Protein AF-B8KKL2-F1 (afdb_monomer_lite)

Foldseek 3Di:
DDDDDPDDDPPDPPDPPPPPDPPFDFLVNQQADPVCCVQCVCVSQQFPGWDADPNFIWGWGKWFFADADQQKTWIWTQGPVRDTHDIDIDGDDQPDWADDPNDTDGSNRDDGGDIGTFIQTRYDGDGDHCPDPPPVPPPPPPPDPDPPPPPPDPPPPCVVVVVVVVVVVVVVVVVVVVVVVVVVVVD

Radius of gyration: 30.23 Å; chains: 1; bounding box: 77×50×74 Å

pLDDT: mean 73.41, std 18.96, range [30.05, 96.56]

Secondary structure (DSSP, 8-state):
--------------------PPPPPPGGG----HHHHHH-TTGGGGEEEEEEETTEEEEEEEEEEEEEETTEEEEEEBPTTS-B---EEEE--TT-EEEETTEEEEGGG--TT-EEEEEEESSS---B-------TTS------S------------THHHHHHHHHHHHHHHHHHHHHHHHHHTT-

Structure (mmCIF, N/CA/C/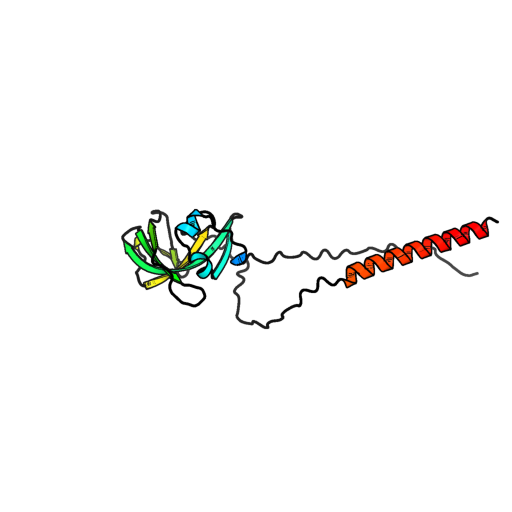O backbone):
data_AF-B8KKL2-F1
#
_entry.id   AF-B8KKL2-F1
#
loop_
_atom_site.group_PDB
_atom_site.id
_atom_site.type_symbol
_atom_site.label_atom_id
_atom_site.label_alt_id
_atom_site.label_comp_id
_atom_site.label_asym_id
_atom_site.label_entity_id
_atom_site.label_seq_id
_atom_site.pdbx_PDB_ins_code
_atom_site.Cartn_x
_atom_site.Cartn_y
_atom_site.Cartn_z
_atom_site.occupancy
_atom_site.B_iso_or_equiv
_atom_site.auth_seq_id
_atom_site.auth_comp_id
_atom_site.auth_asym_id
_atom_site.auth_atom_id
_atom_site.pdbx_PDB_model_num
ATOM 1 N N . MET A 1 1 ? 57.057 34.698 -52.246 1.00 40.22 1 MET A N 1
ATOM 2 C CA . MET A 1 1 ? 56.708 33.293 -52.560 1.00 40.22 1 MET A CA 1
ATOM 3 C C . MET A 1 1 ? 55.874 32.734 -51.422 1.00 40.22 1 MET A C 1
ATOM 5 O O . MET A 1 1 ? 56.071 33.140 -50.288 1.00 40.22 1 MET A O 1
ATOM 9 N N . LYS A 1 2 ? 54.866 31.943 -51.785 1.00 39.06 2 LYS A N 1
ATOM 10 C CA . LYS A 1 2 ? 53.651 31.620 -51.027 1.00 39.06 2 LYS A CA 1
ATOM 11 C C . LYS A 1 2 ? 53.893 30.765 -49.769 1.00 39.06 2 LYS A C 1
ATOM 13 O O . LYS A 1 2 ? 54.898 30.073 -49.678 1.00 39.06 2 LYS A O 1
ATOM 18 N N . ALA A 1 3 ? 52.915 30.875 -48.864 1.00 43.62 3 ALA A N 1
ATOM 19 C CA . ALA A 1 3 ? 52.665 30.182 -47.594 1.00 43.62 3 ALA A CA 1
ATOM 20 C C . ALA A 1 3 ? 52.933 28.651 -47.637 1.00 43.62 3 ALA A C 1
ATOM 22 O O . ALA A 1 3 ? 53.050 28.082 -48.713 1.00 43.62 3 ALA A O 1
ATOM 23 N N . HIS A 1 4 ? 53.081 27.928 -46.522 1.00 39.41 4 HIS A N 1
ATOM 24 C CA . HIS A 1 4 ? 51.955 27.499 -45.687 1.00 39.41 4 HIS A CA 1
ATOM 25 C C . HIS A 1 4 ? 52.375 27.131 -44.253 1.00 39.41 4 HIS A C 1
ATOM 27 O O . HIS A 1 4 ? 53.311 26.372 -44.019 1.00 39.41 4 HIS A O 1
ATOM 33 N N . VAL A 1 5 ? 51.603 27.678 -43.316 1.00 46.00 5 VAL A N 1
ATOM 34 C CA . VAL A 1 5 ? 51.535 27.381 -41.884 1.00 46.00 5 VAL A CA 1
ATOM 35 C C . VAL A 1 5 ? 51.112 25.921 -41.684 1.00 46.00 5 VAL A C 1
ATOM 37 O O . VAL A 1 5 ? 50.072 25.508 -42.194 1.00 46.00 5 VAL A O 1
ATOM 40 N N . ILE A 1 6 ? 51.893 25.140 -40.933 1.00 50.41 6 ILE A N 1
ATOM 41 C CA . ILE A 1 6 ? 51.493 23.802 -40.476 1.00 50.41 6 ILE A CA 1
ATOM 42 C C . ILE A 1 6 ? 50.566 24.002 -39.273 1.00 50.41 6 ILE A C 1
ATOM 44 O O . ILE A 1 6 ? 51.015 24.185 -38.145 1.00 50.41 6 ILE A O 1
ATOM 48 N N . GLY A 1 7 ? 49.260 24.038 -39.537 1.00 41.84 7 GLY A N 1
ATOM 49 C CA . GLY A 1 7 ? 48.228 24.044 -38.505 1.00 41.84 7 GLY A CA 1
ATOM 50 C C . GLY A 1 7 ? 48.061 22.647 -37.912 1.00 41.84 7 GLY A C 1
ATOM 51 O O . GLY A 1 7 ? 47.605 21.733 -38.596 1.00 41.84 7 GLY A O 1
ATOM 52 N N . ALA A 1 8 ? 48.421 22.480 -36.641 1.00 49.84 8 ALA A N 1
ATOM 53 C CA . ALA A 1 8 ? 48.043 21.316 -35.851 1.00 49.84 8 ALA A CA 1
ATOM 54 C C . ALA A 1 8 ? 46.571 21.467 -35.433 1.00 49.84 8 ALA A C 1
ATOM 56 O O . ALA A 1 8 ? 46.242 22.266 -34.559 1.00 49.84 8 ALA A O 1
ATOM 57 N N . ALA A 1 9 ? 45.673 20.729 -36.085 1.00 48.59 9 ALA A N 1
ATOM 58 C CA . ALA A 1 9 ? 44.273 20.656 -35.687 1.00 48.59 9 ALA A CA 1
ATOM 59 C C . ALA A 1 9 ? 44.135 19.720 -34.474 1.00 48.59 9 ALA A C 1
ATOM 61 O O . ALA A 1 9 ? 44.176 18.498 -34.612 1.00 48.59 9 ALA A O 1
ATOM 62 N N . ILE A 1 10 ? 43.983 20.296 -33.280 1.00 55.72 10 ILE A N 1
ATOM 63 C CA . ILE A 1 10 ? 43.544 19.578 -32.080 1.00 55.72 10 ILE A CA 1
ATOM 64 C C . ILE A 1 10 ? 42.021 19.445 -32.184 1.00 55.72 10 ILE A C 1
ATOM 66 O O . ILE A 1 10 ? 41.285 20.390 -31.914 1.00 55.72 10 ILE A O 1
ATOM 70 N N . ALA A 1 11 ? 41.544 18.283 -32.628 1.00 53.38 11 ALA A N 1
ATOM 71 C CA . ALA A 1 11 ? 40.128 17.947 -32.571 1.00 53.38 11 ALA A CA 1
ATOM 72 C C . ALA A 1 11 ? 39.785 17.514 -31.138 1.00 53.38 11 ALA A C 1
ATOM 74 O O . ALA A 1 11 ? 40.076 16.390 -30.732 1.00 53.38 11 ALA A O 1
ATOM 75 N N . ILE A 1 12 ? 39.193 18.420 -30.359 1.00 59.06 12 ILE A N 1
ATOM 76 C CA . ILE A 1 12 ? 38.594 18.087 -29.065 1.00 59.06 12 ILE A CA 1
ATOM 77 C C . ILE A 1 12 ? 37.295 17.333 -29.367 1.00 59.06 12 ILE A C 1
ATOM 79 O O . ILE A 1 12 ? 36.282 17.932 -29.722 1.00 59.06 12 ILE A O 1
ATOM 83 N N . ALA A 1 13 ? 37.334 16.005 -29.271 1.00 55.88 13 ALA A N 1
ATOM 84 C CA . ALA A 1 13 ? 36.131 15.188 -29.245 1.00 55.88 13 ALA A CA 1
ATOM 85 C C . ALA A 1 13 ? 35.417 15.448 -27.912 1.00 55.88 13 ALA A C 1
ATOM 87 O O . ALA A 1 13 ? 35.774 14.874 -26.885 1.00 55.88 13 ALA A O 1
ATOM 88 N N . MET A 1 14 ? 34.440 16.354 -27.915 1.00 52.84 14 MET A N 1
ATOM 89 C CA . MET A 1 14 ? 33.505 16.485 -26.803 1.00 52.84 14 MET A CA 1
ATOM 90 C C . MET A 1 14 ? 32.619 15.240 -26.810 1.00 52.84 14 MET A C 1
ATOM 92 O O . MET A 1 14 ? 31.667 15.145 -27.584 1.00 52.84 14 MET A O 1
ATOM 96 N N . SER A 1 15 ? 32.960 14.249 -25.989 1.00 54.84 15 SER A N 1
ATOM 97 C CA . SER A 1 15 ? 32.002 13.223 -25.604 1.00 54.84 15 SER A CA 1
ATOM 98 C C . SER A 1 15 ? 30.884 13.935 -24.845 1.00 54.84 15 SER A C 1
ATOM 100 O O . SER A 1 15 ? 31.100 14.488 -23.772 1.00 54.84 15 SER A O 1
ATOM 102 N N . ALA A 1 16 ? 29.696 14.000 -25.436 1.00 52.44 16 ALA A N 1
ATOM 103 C CA . ALA A 1 16 ? 28.498 14.310 -24.680 1.00 52.44 16 ALA A CA 1
ATOM 104 C C . ALA A 1 16 ? 28.219 13.083 -23.806 1.00 52.44 16 ALA A C 1
ATOM 106 O O . ALA A 1 16 ? 27.720 12.072 -24.297 1.00 52.44 16 ALA A O 1
ATOM 107 N N . GLN A 1 17 ? 28.603 13.129 -22.530 1.00 55.31 17 GLN A N 1
ATOM 108 C CA . GLN A 1 17 ? 28.092 12.183 -21.547 1.00 55.31 17 GLN A CA 1
ATOM 109 C C . GLN A 1 17 ? 26.584 12.431 -21.429 1.00 55.31 17 GLN A C 1
ATOM 111 O O . GLN A 1 17 ? 26.145 13.345 -20.737 1.00 55.31 17 GLN A O 1
ATOM 116 N N . SER A 1 18 ? 25.788 11.644 -22.149 1.00 51.91 18 SER A N 1
ATOM 117 C CA . SER A 1 18 ? 24.368 11.499 -21.863 1.00 51.91 18 SER A CA 1
ATOM 118 C C . SER A 1 18 ? 24.260 10.739 -20.548 1.00 51.91 18 SER A C 1
ATOM 120 O O . SER A 1 18 ? 24.514 9.535 -20.500 1.00 51.91 18 SER A O 1
ATOM 122 N N . TRP A 1 19 ? 23.936 11.452 -19.477 1.00 53.38 19 TRP A N 1
ATOM 123 C CA . TRP A 1 19 ? 23.529 10.848 -18.220 1.00 53.38 19 TRP A CA 1
ATOM 124 C C . TRP A 1 19 ? 22.193 10.163 -18.507 1.00 53.38 19 TRP A C 1
ATOM 126 O O . TRP A 1 19 ? 21.169 10.826 -18.642 1.00 53.38 19 TRP A O 1
ATOM 136 N N . ALA A 1 20 ? 22.219 8.851 -18.733 1.00 53.53 20 ALA A N 1
ATOM 137 C CA . ALA A 1 20 ? 21.000 8.065 -18.754 1.00 53.53 20 ALA A CA 1
ATOM 138 C C . ALA A 1 20 ? 20.448 8.111 -17.327 1.00 53.53 20 ALA A C 1
ATOM 140 O O . ALA A 1 20 ? 21.054 7.552 -16.418 1.00 53.53 20 ALA A O 1
ATOM 141 N N . GLN A 1 21 ? 19.364 8.856 -17.114 1.00 59.09 21 GLN A N 1
ATOM 142 C CA . GLN A 1 21 ? 18.585 8.700 -15.896 1.00 59.09 21 GLN A CA 1
ATOM 143 C C . GLN A 1 21 ? 17.927 7.324 -15.989 1.00 59.09 21 GLN A C 1
ATOM 145 O O . GLN A 1 21 ? 17.175 7.068 -16.933 1.00 59.09 21 GLN A O 1
ATOM 150 N N . ASP A 1 22 ? 18.275 6.424 -15.070 1.00 63.34 22 ASP A N 1
ATOM 151 C CA . ASP A 1 22 ? 17.579 5.148 -14.943 1.00 63.34 22 ASP A CA 1
ATOM 152 C C . ASP A 1 22 ? 16.084 5.427 -14.758 1.00 63.34 22 ASP A C 1
ATOM 154 O O . ASP A 1 22 ? 15.690 6.341 -14.029 1.00 63.34 22 ASP A O 1
ATOM 158 N N . ALA A 1 23 ? 15.244 4.674 -15.469 1.00 70.94 23 ALA A N 1
ATOM 159 C CA . ALA A 1 23 ? 13.805 4.790 -15.299 1.00 70.94 23 ALA A CA 1
ATOM 160 C C . ALA A 1 23 ? 13.447 4.471 -13.839 1.00 70.94 23 ALA A C 1
ATOM 162 O O . ALA A 1 23 ? 13.984 3.525 -13.263 1.00 70.94 23 ALA A O 1
ATOM 163 N N . ALA A 1 24 ? 12.541 5.256 -13.250 1.00 75.56 24 ALA A N 1
ATOM 164 C CA . ALA A 1 24 ? 12.039 4.975 -11.912 1.00 75.56 24 ALA A CA 1
ATOM 165 C C . ALA A 1 24 ? 11.439 3.553 -11.866 1.00 75.56 24 ALA A C 1
ATOM 167 O O . ALA A 1 24 ? 10.756 3.165 -12.822 1.00 75.56 24 ALA A O 1
ATOM 168 N N . PRO A 1 25 ? 11.681 2.781 -10.791 1.00 83.06 25 PRO A N 1
ATOM 169 C CA . PRO A 1 25 ? 11.209 1.406 -10.699 1.00 83.06 25 PRO A CA 1
ATOM 170 C C . PRO A 1 25 ? 9.680 1.347 -10.761 1.00 83.06 25 PRO A C 1
ATOM 172 O O . PRO A 1 25 ? 8.979 2.163 -10.157 1.00 83.06 25 PRO A O 1
ATOM 175 N N . GLY A 1 26 ? 9.165 0.374 -11.504 1.00 86.56 26 GLY A N 1
ATOM 176 C CA . GLY A 1 26 ? 7.743 0.088 -11.648 1.00 86.56 26 GLY A CA 1
ATOM 177 C C . GLY A 1 26 ? 7.304 -1.112 -10.813 1.00 86.56 26 GLY A C 1
ATOM 178 O O . GLY A 1 26 ? 8.114 -1.851 -10.262 1.00 86.56 26 GLY A O 1
ATOM 179 N N . CYS A 1 27 ? 5.991 -1.345 -10.738 1.00 87.94 27 CYS A N 1
ATOM 180 C CA . CYS A 1 27 ? 5.430 -2.488 -10.006 1.00 87.94 27 CYS A CA 1
ATOM 181 C C . CYS A 1 27 ? 5.937 -3.849 -10.515 1.00 87.94 27 CYS A C 1
ATOM 183 O O . CYS A 1 27 ? 5.957 -4.806 -9.745 1.00 87.94 27 CYS A O 1
ATOM 185 N N . ASP A 1 28 ? 6.364 -3.921 -11.779 1.00 87.94 28 ASP A N 1
ATOM 186 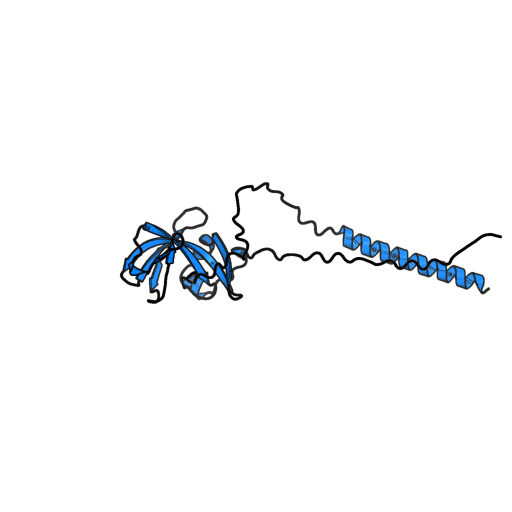C CA . ASP A 1 28 ? 6.940 -5.121 -12.395 1.00 87.94 28 ASP A CA 1
ATOM 187 C C . ASP A 1 28 ? 8.375 -5.412 -11.917 1.00 87.94 28 ASP A C 1
ATOM 189 O O . ASP A 1 28 ? 8.835 -6.548 -12.027 1.00 87.94 28 ASP A O 1
ATOM 193 N N . ASP A 1 29 ? 9.067 -4.414 -11.354 1.00 86.12 29 ASP A N 1
ATOM 194 C CA . ASP A 1 29 ? 10.432 -4.549 -10.829 1.00 86.12 29 ASP A CA 1
ATOM 195 C C . ASP A 1 29 ? 10.457 -5.081 -9.383 1.00 86.12 29 ASP A C 1
ATOM 197 O O . ASP A 1 29 ? 11.515 -5.439 -8.865 1.00 86.12 29 ASP A O 1
ATOM 201 N N . LEU A 1 30 ? 9.298 -5.153 -8.716 1.00 85.38 30 LEU A N 1
ATOM 202 C CA . LEU A 1 30 ? 9.186 -5.667 -7.352 1.00 85.38 30 LEU A CA 1
ATOM 203 C C . LEU A 1 30 ? 9.267 -7.194 -7.315 1.00 85.38 30 LEU A C 1
ATOM 205 O O . LEU A 1 30 ? 8.411 -7.901 -7.855 1.00 85.38 30 LEU A O 1
ATOM 209 N N . VAL A 1 31 ? 10.237 -7.711 -6.562 1.00 88.50 31 VAL A N 1
ATOM 210 C CA . VAL A 1 31 ? 10.397 -9.151 -6.338 1.00 88.50 31 VAL A CA 1
ATOM 211 C C . VAL A 1 31 ? 9.860 -9.517 -4.959 1.00 88.50 31 VAL A C 1
ATOM 213 O O . VAL A 1 31 ? 10.567 -9.516 -3.955 1.00 88.50 31 VAL A O 1
ATOM 216 N N . TRP A 1 32 ? 8.576 -9.862 -4.910 1.00 84.69 32 TRP A N 1
ATOM 217 C CA . TRP A 1 32 ? 7.909 -10.236 -3.666 1.00 84.69 32 TRP A CA 1
ATOM 218 C C . TRP A 1 32 ? 8.494 -11.501 -3.035 1.00 84.69 32 TRP A C 1
ATOM 220 O O . TRP A 1 32 ? 8.647 -12.535 -3.693 1.00 84.69 32 TRP A O 1
ATOM 230 N N . SER A 1 33 ? 8.729 -11.462 -1.722 1.00 85.00 33 SER A N 1
ATOM 231 C CA . SER A 1 33 ? 9.124 -12.660 -0.984 1.00 85.00 33 SER A CA 1
ATOM 232 C C . SER A 1 33 ? 8.006 -13.709 -0.975 1.00 85.00 33 SER A C 1
ATOM 234 O O . SER A 1 33 ? 6.807 -13.400 -0.974 1.00 85.00 33 SER A O 1
ATOM 236 N N . ALA A 1 34 ? 8.390 -14.987 -0.910 1.00 84.44 34 ALA A N 1
ATOM 237 C CA . ALA A 1 34 ? 7.435 -16.094 -0.849 1.00 84.44 34 ALA A CA 1
ATOM 238 C C . ALA A 1 34 ? 6.477 -15.969 0.351 1.00 84.44 34 ALA A C 1
ATOM 240 O O . ALA A 1 34 ? 5.314 -16.361 0.266 1.00 84.44 34 ALA A O 1
ATOM 241 N N . GLN A 1 35 ? 6.944 -15.393 1.462 1.00 78.31 35 GLN A N 1
ATOM 242 C CA . GLN A 1 35 ? 6.136 -15.156 2.656 1.00 78.31 35 GLN A CA 1
ATOM 243 C C . GLN A 1 35 ? 5.056 -14.095 2.408 1.00 78.31 35 GLN A C 1
ATOM 245 O O . GLN A 1 35 ? 3.916 -14.273 2.847 1.00 78.31 35 GLN A O 1
ATOM 250 N N . VAL A 1 36 ? 5.386 -13.016 1.688 1.00 81.50 36 VAL A N 1
ATOM 251 C CA . VAL A 1 36 ? 4.419 -11.966 1.337 1.00 81.50 36 VAL A CA 1
ATOM 252 C C . VAL A 1 36 ? 3.369 -12.502 0.369 1.00 81.50 36 VAL A C 1
ATOM 254 O O . VAL A 1 36 ? 2.178 -12.301 0.616 1.00 81.50 36 VAL A O 1
ATOM 257 N N . LEU A 1 37 ? 3.783 -13.250 -0.658 1.00 85.38 37 LEU A N 1
ATOM 258 C CA . LEU A 1 37 ? 2.869 -13.871 -1.624 1.00 85.38 37 LEU A CA 1
ATOM 259 C C . LEU A 1 37 ? 1.966 -14.931 -0.985 1.00 85.38 37 LEU A C 1
ATOM 261 O O . LEU A 1 37 ? 0.781 -15.000 -1.299 1.00 85.38 37 LEU A O 1
ATOM 265 N N . ALA A 1 38 ? 2.482 -15.730 -0.048 1.00 83.00 38 ALA A N 1
ATOM 266 C CA . ALA A 1 38 ? 1.667 -16.711 0.667 1.00 83.00 38 ALA A CA 1
ATOM 267 C C . ALA A 1 38 ? 0.566 -16.042 1.507 1.00 83.00 38 ALA A C 1
ATOM 269 O O . ALA A 1 38 ? -0.557 -16.544 1.588 1.00 83.00 38 ALA A O 1
ATOM 270 N N . ALA A 1 39 ? 0.869 -14.897 2.125 1.00 75.62 39 ALA A N 1
ATOM 271 C CA . ALA A 1 39 ? -0.106 -14.131 2.896 1.00 75.62 39 ALA A CA 1
ATOM 272 C C . ALA A 1 39 ? -1.048 -13.296 2.008 1.00 75.62 39 ALA A C 1
ATOM 274 O O . ALA A 1 39 ? -2.198 -13.066 2.393 1.00 75.62 39 ALA A O 1
ATOM 275 N N . ASN A 1 40 ? -0.575 -12.857 0.838 1.00 81.12 40 ASN A N 1
ATOM 276 C CA . ASN A 1 40 ? -1.251 -11.927 -0.065 1.00 81.12 40 ASN A CA 1
ATOM 277 C C . ASN A 1 40 ? -0.988 -12.316 -1.536 1.00 81.12 40 ASN A C 1
ATOM 279 O O . ASN A 1 40 ? -0.207 -11.655 -2.221 1.00 81.12 40 ASN A O 1
ATOM 283 N N . PRO A 1 41 ? -1.628 -13.382 -2.045 1.00 85.75 41 PRO A N 1
ATOM 284 C CA . PRO A 1 41 ? -1.425 -13.838 -3.423 1.00 85.75 41 PRO A CA 1
ATOM 285 C C . PRO A 1 41 ? -1.863 -12.805 -4.473 1.00 85.75 41 PRO A C 1
ATOM 287 O O . PRO A 1 41 ? -1.404 -12.845 -5.608 1.00 85.75 41 PRO A O 1
ATOM 290 N N . ASP A 1 42 ? -2.738 -11.875 -4.088 1.00 88.56 42 ASP A N 1
ATOM 291 C CA . ASP A 1 42 ? -3.309 -10.803 -4.903 1.00 88.56 42 ASP A CA 1
ATOM 292 C C . ASP A 1 42 ? -2.554 -9.461 -4.792 1.00 88.56 42 ASP A C 1
ATOM 294 O O . ASP A 1 42 ? -2.979 -8.457 -5.363 1.00 88.56 42 ASP A O 1
ATOM 298 N N . ILE A 1 43 ? -1.416 -9.408 -4.087 1.00 85.50 43 ILE A N 1
ATOM 299 C CA . ILE A 1 43 ? -0.735 -8.134 -3.795 1.00 85.50 43 ILE A CA 1
ATOM 300 C C . ILE A 1 43 ? -0.212 -7.414 -5.042 1.00 85.50 43 ILE A C 1
ATOM 302 O O . ILE A 1 43 ? -0.278 -6.188 -5.108 1.00 85.50 43 ILE A O 1
ATOM 306 N N . ALA A 1 44 ? 0.226 -8.163 -6.058 1.00 88.94 44 ALA A N 1
ATOM 307 C CA . ALA A 1 44 ? 0.702 -7.596 -7.318 1.00 88.94 44 ALA A CA 1
ATOM 308 C C . ALA A 1 44 ? -0.399 -6.803 -8.044 1.00 88.94 44 ALA A C 1
ATOM 310 O O . ALA A 1 44 ? -0.128 -5.750 -8.610 1.00 88.94 44 ALA A O 1
ATOM 311 N N . LEU A 1 45 ? -1.658 -7.246 -7.942 1.00 92.00 45 LEU A N 1
ATOM 312 C CA . LEU A 1 45 ? -2.813 -6.553 -8.528 1.00 92.00 45 LEU A CA 1
ATOM 313 C C . LEU A 1 45 ? -3.160 -5.252 -7.795 1.00 92.00 45 LEU A C 1
ATOM 315 O O . LEU A 1 45 ? -3.929 -4.445 -8.306 1.00 92.00 45 LEU A O 1
ATOM 319 N N . SER A 1 46 ? -2.620 -5.058 -6.590 1.00 91.50 46 SER A N 1
ATOM 320 C CA . SER A 1 46 ? -2.879 -3.893 -5.738 1.00 91.50 46 SER A CA 1
ATOM 321 C C . SER A 1 46 ? -1.769 -2.838 -5.808 1.00 91.50 46 SER A C 1
ATOM 323 O O . SER A 1 46 ? -1.911 -1.766 -5.217 1.00 91.50 46 SER A O 1
ATOM 325 N N . CYS A 1 47 ? -0.653 -3.131 -6.487 1.00 91.75 47 CYS A N 1
ATOM 326 C CA . CYS A 1 47 ? 0.459 -2.196 -6.620 1.00 91.75 47 CYS A CA 1
ATOM 327 C C . CYS A 1 47 ? 0.070 -1.048 -7.556 1.00 91.75 47 CYS A C 1
ATOM 329 O O . CYS A 1 47 ? -0.231 -1.263 -8.728 1.00 91.75 47 CYS A O 1
ATOM 331 N N . LYS A 1 48 ? 0.079 0.178 -7.029 1.00 90.31 48 LYS A N 1
ATOM 332 C CA . LYS A 1 48 ? -0.217 1.406 -7.786 1.00 90.31 48 LYS A CA 1
ATOM 333 C C . LYS A 1 48 ? 1.035 2.226 -8.107 1.00 90.31 48 LYS A C 1
ATOM 335 O O . LYS A 1 48 ? 0.946 3.218 -8.820 1.00 90.31 48 LYS A O 1
ATOM 340 N N . GLY A 1 49 ? 2.185 1.837 -7.565 1.00 88.12 49 GLY A N 1
ATOM 341 C CA . GLY A 1 49 ? 3.476 2.470 -7.805 1.00 88.12 49 GLY A CA 1
ATOM 342 C C . GLY A 1 49 ? 4.550 1.912 -6.879 1.00 88.12 49 GLY A C 1
ATOM 343 O O . GLY A 1 49 ? 4.238 1.195 -5.924 1.00 88.12 49 GLY A O 1
ATOM 344 N N . VAL A 1 50 ? 5.805 2.261 -7.150 1.00 89.12 50 VAL A N 1
ATOM 345 C CA . VAL A 1 50 ? 6.961 1.846 -6.349 1.00 89.12 50 VAL A CA 1
ATOM 346 C C . VAL A 1 50 ? 7.721 3.070 -5.877 1.00 89.12 50 VAL A C 1
ATOM 348 O O . VAL A 1 50 ? 7.875 4.041 -6.610 1.00 89.12 50 VAL A O 1
ATOM 351 N N . TYR A 1 51 ? 8.165 3.013 -4.629 1.00 84.44 51 TYR A N 1
ATOM 352 C CA . TYR A 1 51 ? 8.943 4.054 -3.981 1.00 84.44 51 TYR A CA 1
ATOM 353 C C . TYR A 1 51 ? 10.250 3.454 -3.487 1.00 84.44 51 TYR A C 1
ATOM 355 O O . TYR A 1 51 ? 10.262 2.370 -2.901 1.00 84.44 51 TYR A O 1
ATOM 363 N N . VAL A 1 52 ? 11.351 4.160 -3.730 1.00 82.50 52 VAL A N 1
ATOM 364 C CA . VAL A 1 52 ? 12.669 3.787 -3.220 1.00 82.50 52 VAL A CA 1
ATOM 365 C C . VAL A 1 52 ? 12.902 4.550 -1.932 1.00 82.50 52 VAL A C 1
ATOM 367 O O . VAL A 1 52 ? 12.803 5.772 -1.911 1.00 82.50 52 VAL A O 1
ATOM 370 N N . ARG A 1 53 ? 13.238 3.844 -0.856 1.00 74.75 53 ARG A N 1
ATOM 371 C CA . ARG A 1 53 ? 13.593 4.478 0.410 1.00 74.75 53 ARG A CA 1
ATOM 372 C C . ARG A 1 53 ? 14.664 3.686 1.126 1.00 74.75 53 ARG A C 1
ATOM 374 O O . ARG A 1 53 ? 14.536 2.473 1.264 1.00 74.75 53 ARG A O 1
ATOM 381 N N . ASN A 1 54 ? 15.722 4.355 1.586 1.00 77.62 54 ASN A N 1
ATOM 382 C CA . ASN A 1 54 ? 16.878 3.694 2.209 1.00 77.62 54 ASN A CA 1
ATOM 383 C C . ASN A 1 54 ? 17.414 2.530 1.353 1.00 77.62 54 ASN A C 1
ATOM 385 O O . ASN A 1 54 ? 17.766 1.471 1.872 1.00 77.62 54 ASN A O 1
ATOM 389 N N . ASN A 1 55 ? 17.422 2.718 0.026 1.00 81.81 55 ASN A N 1
ATOM 390 C CA . ASN A 1 55 ? 17.839 1.712 -0.951 1.00 81.81 55 ASN A CA 1
ATOM 391 C C . ASN A 1 55 ? 16.984 0.419 -0.959 1.00 81.81 55 ASN A C 1
ATOM 393 O O . ASN A 1 55 ? 17.453 -0.623 -1.418 1.00 81.81 55 ASN A O 1
ATOM 397 N N . GLN A 1 56 ? 15.749 0.484 -0.448 1.00 81.56 56 GLN A N 1
ATOM 398 C CA . GLN A 1 56 ? 14.750 -0.590 -0.452 1.00 81.56 56 GLN A CA 1
ATOM 399 C C . GLN A 1 56 ? 13.517 -0.169 -1.256 1.00 81.56 56 GLN A C 1
ATOM 401 O O . GLN A 1 56 ? 13.122 0.998 -1.224 1.00 81.56 56 GLN A O 1
ATOM 406 N N . LEU A 1 57 ? 12.906 -1.124 -1.960 1.00 86.06 57 LEU A N 1
ATOM 407 C CA . LEU A 1 57 ? 11.688 -0.897 -2.730 1.00 86.06 57 LEU A CA 1
ATOM 408 C C . LEU A 1 57 ? 10.441 -1.109 -1.868 1.00 86.06 57 LEU A C 1
ATOM 410 O O . LEU A 1 57 ? 10.317 -2.093 -1.133 1.00 86.06 57 LEU A O 1
ATOM 414 N N . TYR A 1 58 ? 9.495 -0.188 -2.004 1.00 86.06 58 TYR A N 1
ATOM 415 C CA . TYR A 1 58 ? 8.200 -0.217 -1.342 1.00 86.06 58 TYR A CA 1
ATOM 416 C C . TYR A 1 58 ? 7.090 -0.113 -2.378 1.00 86.06 58 TYR A C 1
ATOM 418 O O . TYR A 1 58 ? 7.061 0.822 -3.176 1.00 86.06 58 TYR A O 1
ATOM 426 N N . ALA A 1 59 ? 6.130 -1.030 -2.331 1.00 89.88 59 ALA A N 1
ATOM 427 C CA . ALA A 1 59 ? 4.920 -0.920 -3.130 1.00 89.88 59 ALA A CA 1
ATOM 428 C C . ALA A 1 59 ? 3.937 0.043 -2.464 1.00 89.88 59 ALA A C 1
ATOM 430 O O . ALA A 1 59 ? 3.559 -0.155 -1.303 1.00 89.88 59 ALA A O 1
ATOM 431 N N . LYS A 1 60 ? 3.466 1.040 -3.212 1.00 89.12 60 LYS A N 1
ATOM 432 C CA . LYS A 1 60 ? 2.330 1.871 -2.813 1.00 89.12 60 LYS A CA 1
ATOM 433 C C . LYS A 1 60 ? 1.035 1.137 -3.130 1.00 89.12 60 LYS A C 1
ATOM 435 O O . LYS A 1 60 ? 0.752 0.817 -4.286 1.00 89.12 60 LYS A O 1
ATOM 440 N N . VAL A 1 61 ? 0.234 0.911 -2.099 1.00 90.19 61 VAL A N 1
ATOM 441 C CA . VAL A 1 61 ? -1.052 0.215 -2.182 1.00 90.19 61 VAL A CA 1
ATOM 442 C C . VAL A 1 61 ? -2.133 1.082 -1.549 1.00 90.19 61 VAL A C 1
ATOM 444 O O . VAL A 1 61 ? -1.908 1.711 -0.517 1.00 90.19 61 VAL A O 1
ATOM 447 N N . THR A 1 62 ? -3.326 1.110 -2.140 1.00 91.25 62 THR A N 1
ATOM 448 C CA . THR A 1 62 ? -4.503 1.700 -1.488 1.00 91.25 62 THR A CA 1
ATOM 449 C C . THR A 1 62 ? -5.248 0.619 -0.719 1.00 91.25 62 THR A C 1
ATOM 451 O O . THR A 1 62 ? -5.546 -0.437 -1.273 1.00 91.25 62 THR A O 1
ATOM 454 N N . ILE A 1 63 ? -5.579 0.879 0.544 1.00 91.94 63 ILE A N 1
ATOM 455 C CA . ILE A 1 63 ? -6.375 -0.029 1.375 1.00 91.94 63 ILE A CA 1
ATOM 456 C C . ILE A 1 63 ? -7.621 0.672 1.907 1.00 91.94 63 ILE A C 1
ATOM 458 O O . ILE A 1 63 ? -7.559 1.833 2.292 1.00 91.94 63 ILE A O 1
ATOM 462 N N . GLU A 1 64 ? -8.737 -0.044 1.992 1.00 93.75 64 GLU A N 1
ATOM 463 C CA . GLU A 1 64 ? -9.944 0.391 2.693 1.00 93.75 64 GLU A CA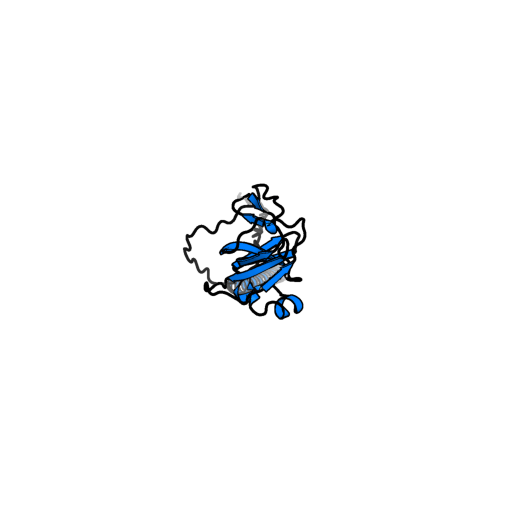 1
ATOM 464 C C . GLU A 1 64 ? -10.026 -0.283 4.065 1.00 93.75 64 GLU A C 1
ATOM 466 O O . GLU A 1 64 ? -9.992 -1.515 4.187 1.00 93.75 64 GLU A O 1
ATOM 471 N N . LEU A 1 65 ? -10.165 0.513 5.121 1.00 93.62 65 LEU A N 1
ATOM 472 C CA . LEU A 1 65 ? -10.313 0.004 6.477 1.00 93.62 65 LEU A CA 1
ATOM 473 C C . LEU A 1 65 ? -11.710 -0.579 6.684 1.00 93.62 65 LEU A C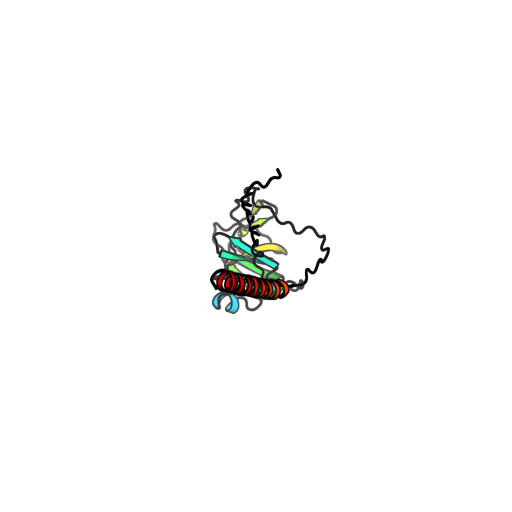 1
ATOM 475 O O . LEU A 1 65 ? -12.713 0.111 6.602 1.00 93.62 65 LEU A O 1
ATOM 479 N N . THR A 1 66 ? -11.794 -1.852 7.054 1.00 96.56 66 THR A N 1
ATOM 480 C CA . THR A 1 66 ? -13.080 -2.514 7.341 1.00 96.56 66 THR A CA 1
ATOM 481 C C . THR A 1 66 ? -13.356 -2.648 8.834 1.00 96.56 66 THR A C 1
ATOM 483 O O . THR A 1 66 ? -14.507 -2.811 9.241 1.00 96.56 66 THR A O 1
ATOM 486 N N . ARG A 1 67 ? -12.311 -2.617 9.672 1.00 95.88 67 ARG A N 1
ATOM 487 C CA . ARG A 1 67 ? -12.432 -2.667 11.134 1.00 95.88 67 ARG A CA 1
ATOM 488 C C . ARG A 1 67 ? -11.140 -2.231 11.814 1.00 95.88 67 ARG A C 1
ATOM 490 O O . ARG A 1 67 ? -10.066 -2.709 11.460 1.00 95.88 67 ARG A O 1
ATOM 497 N N . VAL A 1 68 ? -11.273 -1.447 12.878 1.00 94.44 68 VAL A N 1
ATOM 498 C CA . VAL A 1 68 ? -10.176 -1.038 13.763 1.00 94.44 68 VAL A CA 1
ATOM 499 C C . VAL A 1 68 ? -10.507 -1.473 15.192 1.00 94.44 68 VAL A C 1
ATOM 501 O O . VAL A 1 68 ? -11.633 -1.291 15.656 1.00 94.44 68 VAL A O 1
ATOM 504 N N . ARG A 1 69 ? -9.561 -2.127 15.877 1.00 94.12 69 ARG A N 1
ATOM 505 C CA . ARG A 1 69 ? -9.683 -2.533 17.291 1.00 94.12 69 ARG A CA 1
ATOM 506 C C . ARG A 1 69 ? -8.350 -2.338 18.008 1.00 94.12 69 ARG A C 1
ATOM 508 O O . ARG A 1 69 ? -7.477 -3.209 17.946 1.00 94.12 69 ARG A O 1
ATOM 515 N N . GLY A 1 70 ? -8.197 -1.204 18.690 1.00 92.69 70 GLY A N 1
ATOM 516 C CA . GLY A 1 70 ? -6.909 -0.791 19.252 1.00 92.69 70 GLY A CA 1
ATOM 517 C C . GLY A 1 70 ? -5.853 -0.742 18.146 1.00 92.69 70 GLY A C 1
ATOM 518 O O . GLY A 1 70 ? -6.062 -0.108 17.122 1.00 92.69 70 GLY A O 1
ATOM 519 N N . ASN A 1 71 ? -4.774 -1.508 18.301 1.00 90.06 71 ASN A N 1
ATOM 520 C CA . ASN A 1 71 ? -3.703 -1.616 17.304 1.00 90.06 71 ASN A CA 1
ATOM 521 C C . ASN A 1 71 ? -3.891 -2.719 16.251 1.00 90.06 71 ASN A C 1
ATOM 523 O O . ASN A 1 71 ? -2.964 -3.032 15.501 1.00 90.06 71 ASN A O 1
ATOM 527 N N . ARG A 1 72 ? -5.060 -3.367 16.212 1.00 92.94 72 ARG A N 1
ATOM 528 C CA . ARG A 1 72 ? -5.392 -4.332 15.163 1.00 92.94 72 ARG A CA 1
ATOM 529 C C . ARG A 1 72 ? -6.219 -3.647 14.084 1.00 92.94 72 ARG A C 1
ATOM 531 O O . ARG A 1 72 ? -7.353 -3.241 14.340 1.00 92.94 72 ARG A O 1
ATOM 538 N N . ILE A 1 73 ? -5.667 -3.599 12.880 1.00 92.69 73 ILE A N 1
ATOM 539 C CA . ILE A 1 73 ? -6.309 -3.029 11.697 1.00 92.69 73 ILE A CA 1
ATOM 540 C C . ILE A 1 73 ? -6.764 -4.186 10.807 1.00 92.69 73 ILE A C 1
ATOM 542 O O . ILE A 1 73 ? -6.063 -5.189 10.653 1.00 92.69 73 ILE A O 1
ATOM 546 N N . THR A 1 74 ? -7.975 -4.085 10.272 1.00 93.75 74 THR A N 1
ATOM 547 C CA . THR A 1 74 ? -8.524 -5.004 9.272 1.00 93.75 74 THR A CA 1
ATOM 548 C C . THR A 1 74 ? -8.905 -4.197 8.050 1.00 93.75 74 THR A C 1
ATOM 550 O O . THR A 1 74 ? -9.648 -3.223 8.172 1.00 93.75 74 THR A O 1
ATOM 553 N N . PHE A 1 75 ? -8.448 -4.611 6.881 1.00 92.94 75 PHE A N 1
ATOM 554 C CA . PHE A 1 75 ? -8.587 -3.838 5.655 1.00 92.94 75 PHE A CA 1
ATOM 555 C C . PHE A 1 75 ? -8.809 -4.736 4.440 1.00 92.94 75 PHE A C 1
ATOM 557 O O . PHE A 1 75 ? -8.676 -5.961 4.529 1.00 92.94 75 PHE A O 1
ATOM 564 N N . ARG A 1 76 ? -9.173 -4.121 3.319 1.00 94.38 76 ARG A N 1
ATOM 565 C CA . ARG A 1 76 ? -9.144 -4.728 1.987 1.00 94.38 76 ARG A CA 1
ATOM 566 C C . ARG A 1 76 ? -8.254 -3.882 1.082 1.00 94.38 76 ARG A C 1
ATOM 568 O O . ARG A 1 76 ? -8.413 -2.665 1.103 1.00 94.38 76 ARG A O 1
ATOM 575 N N . PRO A 1 77 ? -7.302 -4.477 0.356 1.00 93.06 77 PRO A N 1
ATOM 576 C CA . PRO A 1 77 ? -6.575 -3.743 -0.661 1.00 93.06 77 PRO A CA 1
ATOM 577 C C . PRO A 1 77 ? -7.490 -3.462 -1.856 1.00 93.06 77 PRO A C 1
ATOM 579 O O . PRO A 1 77 ? -8.385 -4.249 -2.165 1.00 93.06 77 PRO A O 1
ATOM 582 N N . GLU A 1 78 ? -7.270 -2.332 -2.509 1.00 94.44 78 GLU A N 1
ATOM 583 C CA . GLU A 1 78 ? -7.918 -1.975 -3.764 1.00 94.44 78 GLU A CA 1
ATOM 584 C C . GLU A 1 78 ? -6.990 -2.353 -4.919 1.00 94.44 78 GLU A C 1
ATOM 586 O O . GLU A 1 78 ? -5.826 -1.942 -4.949 1.00 94.44 78 GLU A O 1
ATOM 591 N N . HIS A 1 79 ? -7.507 -3.135 -5.858 1.00 94.88 79 HIS A N 1
ATOM 592 C CA . HIS A 1 79 ? -6.801 -3.497 -7.077 1.00 94.88 79 HIS A CA 1
ATOM 593 C C . HIS A 1 79 ? -6.720 -2.311 -8.046 1.00 94.88 79 HIS A C 1
ATOM 595 O O . HIS A 1 79 ? -7.457 -1.327 -7.937 1.00 94.88 79 HIS A O 1
ATOM 601 N N . THR A 1 80 ? -5.839 -2.413 -9.037 1.00 92.06 80 THR A N 1
ATOM 602 C CA . THR A 1 80 ? -5.685 -1.411 -10.102 1.00 92.06 80 THR A CA 1
ATOM 603 C C . THR A 1 80 ? -6.934 -1.251 -10.975 1.00 92.06 80 THR A C 1
ATOM 605 O O . THR A 1 80 ? -7.149 -0.173 -11.522 1.00 92.06 80 THR A O 1
ATOM 608 N N . ASP A 1 81 ? -7.794 -2.271 -11.057 1.00 92.19 81 ASP A N 1
ATOM 609 C CA . ASP A 1 81 ? -9.092 -2.228 -11.749 1.00 92.19 81 ASP A CA 1
ATOM 610 C C . ASP A 1 81 ? -10.234 -1.638 -10.891 1.00 92.19 81 ASP A C 1
ATOM 612 O O . ASP A 1 81 ? -11.383 -1.576 -11.333 1.00 92.19 81 ASP A O 1
ATOM 616 N N . GLY A 1 82 ? -9.935 -1.216 -9.656 1.00 91.31 82 GLY A N 1
ATOM 617 C CA . GLY A 1 82 ? -10.901 -0.684 -8.692 1.00 91.31 82 GLY A CA 1
ATOM 618 C C . GLY A 1 82 ? -11.675 -1.750 -7.909 1.00 91.31 82 GLY A C 1
ATOM 619 O O . GLY A 1 82 ? -12.432 -1.406 -6.993 1.00 91.31 82 GLY A O 1
ATOM 620 N N . SER A 1 83 ? -11.491 -3.037 -8.216 1.00 93.94 83 SER A N 1
ATOM 621 C CA . SER A 1 83 ? -12.057 -4.124 -7.420 1.00 93.94 83 SER A CA 1
ATOM 622 C C . SER A 1 83 ? -11.365 -4.238 -6.054 1.00 93.94 83 SER A C 1
ATOM 624 O O . SER A 1 83 ? -10.310 -3.660 -5.796 1.00 93.94 83 SER A O 1
ATOM 626 N N . GLN A 1 84 ? -12.003 -4.951 -5.127 1.00 93.50 84 GLN A N 1
ATOM 627 C CA . GLN A 1 84 ? -11.497 -5.130 -3.767 1.00 93.50 84 GLN A CA 1
ATOM 628 C C . GLN A 1 84 ? -10.875 -6.516 -3.617 1.00 93.50 84 GLN A C 1
ATOM 630 O O . GLN A 1 84 ? -11.529 -7.526 -3.891 1.00 93.50 84 GLN A O 1
ATOM 635 N N . GLY A 1 85 ? -9.646 -6.560 -3.115 1.00 91.38 85 GLY A N 1
ATOM 636 C CA . GLY A 1 85 ? -8.954 -7.796 -2.788 1.00 91.38 85 GLY A CA 1
ATOM 637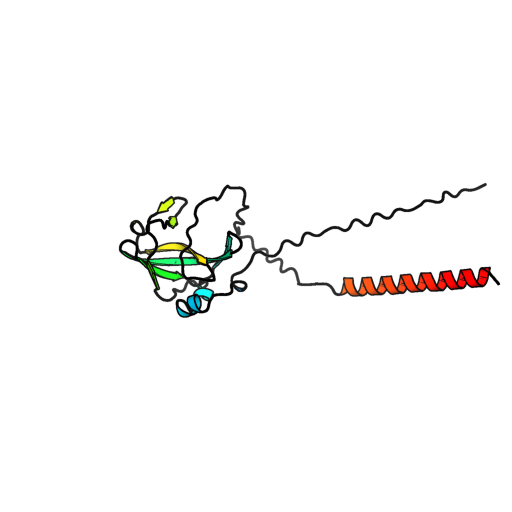 C C . GLY A 1 85 ? -9.458 -8.451 -1.503 1.00 91.38 85 GLY A C 1
ATOM 638 O O . GLY A 1 85 ? -10.418 -8.018 -0.840 1.00 91.38 85 GLY A O 1
ATOM 639 N N . ALA A 1 86 ? -8.795 -9.540 -1.125 1.00 91.19 86 ALA A N 1
ATOM 640 C CA . ALA A 1 86 ? -9.183 -10.301 0.054 1.00 91.19 86 ALA A CA 1
ATOM 641 C C . ALA A 1 86 ? -8.980 -9.499 1.353 1.00 91.19 86 ALA A C 1
ATOM 643 O O . ALA A 1 86 ? -8.033 -8.732 1.519 1.00 91.19 86 ALA A O 1
ATOM 644 N N . ARG A 1 87 ? -9.872 -9.706 2.331 1.00 92.19 87 ARG A N 1
ATOM 645 C CA . ARG A 1 87 ? -9.782 -9.031 3.633 1.00 92.19 87 ARG A CA 1
ATOM 646 C C . ARG A 1 87 ? -8.582 -9.547 4.425 1.00 92.19 87 ARG A C 1
ATOM 648 O O . ARG A 1 87 ? -8.474 -10.750 4.662 1.00 92.19 87 ARG A O 1
ATOM 655 N N . ARG A 1 88 ? -7.754 -8.633 4.930 1.00 89.06 88 ARG A N 1
ATOM 656 C CA . ARG A 1 88 ? -6.562 -8.927 5.741 1.00 89.06 88 ARG A CA 1
ATOM 657 C C . ARG A 1 88 ? -6.637 -8.248 7.101 1.00 89.06 88 ARG A C 1
ATOM 659 O O . ARG A 1 88 ? -7.341 -7.255 7.274 1.00 89.06 88 ARG A O 1
ATOM 666 N N . SER A 1 89 ? -5.921 -8.794 8.082 1.00 90.25 89 SER A N 1
ATOM 667 C CA . SER A 1 89 ? -5.770 -8.172 9.397 1.00 90.25 89 SER A CA 1
ATOM 668 C C . SER A 1 89 ? -4.334 -8.248 9.872 1.00 90.25 89 SER A C 1
ATOM 670 O O . SER A 1 89 ? -3.717 -9.309 9.834 1.00 90.25 89 SER A O 1
ATOM 672 N N . ILE A 1 90 ? -3.849 -7.130 10.398 1.00 87.31 90 ILE A N 1
ATOM 673 C CA . ILE A 1 90 ? -2.515 -7.012 10.973 1.00 87.31 90 ILE A CA 1
ATOM 674 C C . ILE A 1 90 ? -2.581 -6.344 12.336 1.00 87.31 90 ILE A C 1
ATOM 676 O O . ILE A 1 90 ? -3.552 -5.661 12.677 1.00 87.31 90 ILE A O 1
ATOM 680 N N . ARG A 1 91 ? -1.520 -6.527 13.114 1.00 89.75 91 ARG A N 1
ATOM 681 C CA . ARG A 1 91 ? -1.281 -5.754 14.325 1.00 89.75 91 ARG A CA 1
ATOM 682 C C . ARG A 1 91 ? -0.107 -4.821 14.065 1.00 89.75 91 ARG A C 1
ATOM 684 O O . ARG A 1 91 ? 0.975 -5.300 13.749 1.00 89.75 91 ARG A O 1
ATOM 691 N N . VAL A 1 92 ? -0.332 -3.523 14.213 1.00 87.31 92 VAL A N 1
ATOM 692 C CA . VAL A 1 92 ? 0.721 -2.510 14.089 1.00 87.31 92 VAL A CA 1
ATOM 693 C C . VAL A 1 92 ? 1.317 -2.179 15.460 1.00 87.31 92 VAL A C 1
ATOM 695 O O . VAL A 1 92 ? 0.711 -2.463 16.503 1.00 87.31 92 VAL A O 1
ATOM 698 N N . SER A 1 93 ? 2.524 -1.612 15.483 1.00 85.94 93 SER A N 1
ATOM 699 C CA . SER A 1 93 ? 3.170 -1.158 16.720 1.00 85.94 93 SER A CA 1
ATOM 700 C C . SER A 1 93 ? 2.448 0.063 17.304 1.00 85.94 93 SER A C 1
ATOM 702 O O . SER A 1 93 ? 1.696 0.751 16.619 1.00 85.94 93 SER A O 1
ATOM 704 N N . ASN A 1 94 ? 2.655 0.360 18.590 1.00 83.81 94 ASN A N 1
ATOM 705 C CA . ASN A 1 94 ? 2.038 1.536 19.227 1.00 83.81 94 ASN A CA 1
ATOM 706 C C . ASN A 1 94 ? 2.628 2.869 18.723 1.00 83.81 94 ASN A C 1
ATOM 708 O O . ASN A 1 94 ? 2.009 3.927 18.851 1.00 83.81 94 ASN A O 1
ATOM 712 N N . SER A 1 95 ? 3.827 2.815 18.141 1.00 84.75 95 SER A N 1
ATOM 713 C CA . SER A 1 95 ? 4.480 3.944 17.481 1.00 84.75 95 SER A CA 1
ATOM 714 C C . SER A 1 95 ? 3.982 4.183 16.058 1.00 84.75 95 SER A C 1
ATOM 716 O O . SER A 1 95 ? 4.219 5.260 15.536 1.00 84.75 95 SER A O 1
ATOM 718 N N . TRP A 1 96 ? 3.270 3.232 15.446 1.00 85.31 96 TRP A N 1
ATOM 719 C CA . TRP A 1 96 ? 2.782 3.367 14.076 1.00 85.31 96 TRP A CA 1
ATOM 720 C C . TRP A 1 96 ? 1.820 4.555 13.928 1.00 85.31 96 TRP A C 1
ATOM 722 O O . TRP A 1 96 ? 0.939 4.760 14.778 1.00 85.31 96 TRP A O 1
ATOM 732 N N . ARG A 1 97 ? 1.991 5.320 12.850 1.00 84.56 97 ARG A N 1
ATOM 733 C CA . ARG A 1 97 ? 1.151 6.453 12.461 1.00 84.56 97 ARG A CA 1
ATOM 734 C C . ARG A 1 97 ? 0.686 6.285 11.018 1.00 84.56 97 ARG A C 1
ATOM 736 O O . ARG A 1 97 ? 1.388 5.693 10.213 1.00 84.56 97 ARG A O 1
ATOM 743 N N . ALA A 1 98 ? -0.504 6.772 10.709 1.00 84.44 98 ALA A N 1
ATOM 744 C CA . ALA A 1 98 ? -0.941 6.990 9.337 1.00 84.44 98 ALA A CA 1
ATOM 745 C C . ALA A 1 98 ? -0.862 8.485 9.048 1.00 84.44 98 ALA A C 1
ATOM 747 O O . ALA A 1 98 ? -1.419 9.251 9.832 1.00 84.44 98 ALA A O 1
ATOM 748 N N . ASP A 1 99 ? -0.241 8.882 7.942 1.00 80.38 99 ASP A N 1
ATOM 749 C CA . ASP A 1 99 ? -0.430 10.228 7.408 1.00 80.38 99 ASP A CA 1
ATOM 750 C C . ASP A 1 99 ? -1.733 10.266 6.600 1.00 80.38 99 ASP A C 1
ATOM 752 O O . ASP A 1 99 ? -1.954 9.445 5.700 1.00 80.38 99 ASP A O 1
ATOM 756 N N . ILE A 1 100 ? -2.627 11.179 6.973 1.00 81.56 100 ILE A N 1
ATOM 757 C CA . ILE A 1 100 ? -3.826 11.508 6.209 1.00 81.56 100 ILE A CA 1
ATOM 758 C C . ILE A 1 100 ? -3.901 13.028 6.121 1.00 81.56 100 ILE A C 1
ATOM 760 O O . ILE A 1 100 ? -4.106 13.701 7.133 1.00 81.56 100 ILE A O 1
ATOM 764 N N . ASP A 1 101 ? -3.767 13.556 4.906 1.00 80.81 101 ASP A N 1
ATOM 765 C CA . ASP A 1 101 ? -3.800 14.992 4.613 1.00 80.81 101 ASP A CA 1
ATOM 766 C C . ASP A 1 101 ? -2.756 15.801 5.415 1.00 80.81 101 ASP A C 1
ATOM 768 O O . ASP A 1 101 ? -3.054 16.888 5.920 1.00 80.81 101 ASP A O 1
ATOM 772 N N . GLY A 1 102 ? -1.535 15.266 5.571 1.00 79.50 102 GLY A N 1
ATOM 773 C CA . GLY A 1 102 ? -0.432 15.921 6.290 1.00 79.50 102 GLY A CA 1
ATOM 774 C C . GLY A 1 102 ? -0.602 15.907 7.808 1.00 79.50 102 GLY A C 1
ATOM 775 O O . GLY A 1 102 ? -0.013 16.718 8.528 1.00 79.50 102 GLY A O 1
ATOM 776 N N . ARG A 1 103 ? -1.477 15.033 8.312 1.00 83.00 103 ARG A N 1
ATOM 777 C CA . ARG A 1 103 ? -1.721 14.842 9.739 1.00 83.00 103 ARG A CA 1
ATOM 778 C C . ARG A 1 103 ? -1.487 13.393 10.106 1.00 83.00 103 ARG A C 1
ATOM 780 O O . ARG A 1 103 ? -2.058 12.487 9.507 1.00 83.00 103 ARG A O 1
ATOM 787 N N . GLU A 1 104 ? -0.723 13.193 11.169 1.00 86.19 104 GLU A N 1
ATOM 788 C CA . GLU A 1 104 ? -0.482 11.869 11.720 1.00 86.19 104 GLU A CA 1
ATOM 789 C C . GLU A 1 104 ? -1.632 11.406 12.621 1.00 86.19 104 GLU A C 1
ATOM 791 O O . GLU A 1 104 ? -2.035 12.100 13.559 1.00 86.19 104 GLU A O 1
ATOM 796 N N . TYR A 1 105 ? -2.099 10.181 12.390 1.00 88.38 105 TYR A N 1
ATOM 797 C CA . TYR A 1 105 ? -3.114 9.511 13.198 1.00 88.38 105 TYR A CA 1
ATOM 798 C C . TYR A 1 105 ? -2.583 8.205 13.767 1.00 88.38 105 TYR A C 1
ATOM 800 O O . TYR A 1 105 ? -1.890 7.431 13.101 1.00 88.38 105 TYR A O 1
ATOM 808 N N . ARG A 1 106 ? -2.953 7.899 15.007 1.00 91.25 106 ARG A N 1
ATOM 809 C CA . ARG A 1 106 ? -2.698 6.579 15.595 1.00 91.25 106 ARG A CA 1
ATOM 810 C C . ARG A 1 106 ? -3.653 5.549 15.012 1.00 91.25 106 ARG A C 1
ATOM 812 O O . ARG A 1 106 ? -4.789 5.857 14.674 1.00 91.25 106 ARG A O 1
ATOM 819 N N . ALA A 1 107 ? -3.250 4.279 15.036 1.00 89.12 107 ALA A N 1
ATOM 820 C CA . ALA A 1 107 ? -4.104 3.175 14.597 1.00 89.12 107 ALA A CA 1
ATOM 821 C C . ALA A 1 107 ? -5.500 3.182 15.245 1.00 89.12 107 ALA A C 1
ATOM 823 O O . ALA A 1 107 ? -6.479 2.890 14.572 1.00 89.12 107 ALA A O 1
ATOM 824 N N . ALA A 1 108 ? -5.595 3.537 16.531 1.00 90.31 108 ALA A N 1
ATOM 825 C CA . ALA A 1 108 ? -6.855 3.577 17.275 1.00 90.31 108 ALA A CA 1
ATOM 826 C C . ALA A 1 108 ? -7.763 4.773 16.928 1.00 90.31 108 ALA A C 1
ATOM 828 O O . ALA A 1 108 ? -8.940 4.745 17.274 1.00 90.31 108 ALA A O 1
ATOM 829 N N . GLU A 1 109 ? -7.225 5.806 16.280 1.00 90.94 109 GLU A N 1
ATOM 830 C CA . GLU A 1 109 ? -7.959 7.011 15.861 1.00 90.94 109 GLU A CA 1
ATOM 831 C C . GLU A 1 109 ? -8.561 6.848 14.460 1.00 90.94 109 GLU A C 1
ATOM 833 O O . GLU A 1 109 ? -9.426 7.621 14.050 1.00 90.94 109 GLU A O 1
ATOM 838 N N . LEU A 1 110 ? -8.130 5.815 13.733 1.00 91.56 110 LEU A N 1
ATOM 839 C CA . LEU A 1 110 ? -8.645 5.494 12.414 1.00 91.56 110 LEU A CA 1
ATOM 840 C C . LEU A 1 110 ? -10.075 4.961 12.486 1.00 91.56 110 LEU A C 1
ATOM 842 O O . LEU A 1 110 ? -10.445 4.175 13.365 1.00 91.56 110 LEU A O 1
ATOM 846 N N . SER A 1 111 ? -10.862 5.341 11.489 1.00 92.50 111 SER A N 1
ATOM 847 C CA . SER A 1 111 ? -12.257 4.946 11.345 1.00 92.50 111 SER A CA 1
ATOM 848 C C . SER A 1 111 ? -12.432 3.943 10.199 1.00 92.50 111 SER A C 1
ATOM 850 O O . SER A 1 111 ? -11.813 4.085 9.142 1.00 92.50 111 SER A O 1
ATOM 852 N N . PRO A 1 112 ? -13.286 2.914 10.357 1.00 94.69 112 PRO A N 1
ATOM 853 C CA . PRO A 1 112 ? -13.695 2.071 9.237 1.00 94.69 112 PRO A CA 1
ATOM 854 C C . PRO A 1 112 ? -14.304 2.903 8.095 1.00 94.69 112 PRO A C 1
ATOM 856 O O . PRO A 1 112 ? -14.968 3.905 8.344 1.00 94.69 112 PRO A O 1
ATOM 859 N N . GLY A 1 113 ? -14.093 2.472 6.854 1.00 92.50 113 GLY A N 1
ATOM 860 C CA . GLY A 1 113 ? -14.491 3.159 5.623 1.00 92.50 113 GLY A CA 1
ATOM 861 C C . GLY A 1 113 ? -13.431 4.116 5.070 1.00 92.50 113 GLY A C 1
ATOM 862 O O . GLY A 1 113 ? -13.537 4.535 3.921 1.00 92.50 113 GLY A O 1
ATOM 863 N N . GLN A 1 114 ? -12.390 4.445 5.842 1.00 90.81 114 GLN A N 1
ATOM 864 C CA . GLN A 1 114 ? -11.286 5.269 5.348 1.00 90.81 114 GLN A CA 1
ATOM 865 C C . GLN A 1 114 ? -10.433 4.502 4.335 1.00 90.81 114 GLN A C 1
ATOM 867 O O . GLN A 1 114 ? -10.135 3.319 4.529 1.00 90.81 114 GLN A O 1
ATOM 872 N N . LYS A 1 115 ? -10.004 5.205 3.284 1.00 91.38 115 LYS A N 1
ATOM 873 C CA . LYS A 1 115 ? -8.997 4.724 2.340 1.00 91.38 115 LYS A CA 1
ATOM 874 C C . LYS A 1 115 ? -7.641 5.317 2.692 1.00 91.38 115 LYS A C 1
ATOM 876 O O . LYS A 1 115 ? -7.541 6.525 2.867 1.00 91.38 115 LYS A O 1
ATOM 881 N N . LEU A 1 116 ? -6.618 4.476 2.779 1.00 88.94 116 LEU A N 1
ATOM 882 C CA . LEU A 1 116 ? -5.250 4.879 3.096 1.00 88.94 116 LEU A CA 1
ATOM 883 C C . LEU A 1 116 ? -4.305 4.455 1.976 1.00 88.94 116 LEU A C 1
ATOM 885 O O . LEU A 1 116 ? -4.456 3.364 1.424 1.00 88.94 116 LEU A O 1
ATOM 889 N N . SER A 1 117 ? -3.313 5.294 1.683 1.00 87.88 117 SER A N 1
ATOM 890 C CA . SER A 1 117 ? -2.140 4.876 0.914 1.00 87.88 117 SER A CA 1
ATOM 891 C C . SER A 1 117 ? -1.111 4.316 1.882 1.00 87.88 117 SER A C 1
ATOM 893 O O . SER A 1 117 ? -0.739 4.981 2.843 1.00 87.88 117 SER A O 1
ATOM 895 N N . VAL A 1 118 ? -0.679 3.083 1.653 1.00 85.38 118 VAL A N 1
ATOM 896 C CA . VAL A 1 118 ? 0.293 2.401 2.504 1.00 85.38 118 VAL A CA 1
ATOM 897 C C . VAL A 1 118 ? 1.460 1.891 1.681 1.00 85.38 118 VAL A C 1
ATOM 899 O O . VAL A 1 118 ? 1.294 1.526 0.516 1.00 85.38 118 VAL A O 1
ATOM 902 N N . TYR A 1 119 ? 2.625 1.835 2.317 1.00 85.94 119 TYR A N 1
ATOM 903 C CA . TYR A 1 119 ? 3.862 1.363 1.714 1.00 85.94 119 TYR A CA 1
ATOM 904 C C . TYR A 1 119 ? 4.211 -0.009 2.280 1.00 85.94 119 TYR A C 1
ATOM 906 O O . TYR A 1 119 ? 4.364 -0.172 3.495 1.00 85.94 119 TYR A O 1
ATOM 914 N N . ILE A 1 120 ? 4.295 -1.006 1.402 1.00 83.56 120 ILE A N 1
ATOM 915 C CA . ILE A 1 120 ? 4.577 -2.394 1.774 1.00 83.56 120 ILE A CA 1
ATOM 916 C C . ILE A 1 120 ? 5.948 -2.773 1.210 1.00 83.56 120 ILE A C 1
ATOM 918 O O . ILE A 1 120 ? 6.127 -2.683 -0.005 1.00 83.56 120 ILE A O 1
ATOM 922 N N . PRO A 1 121 ? 6.911 -3.187 2.049 1.00 82.12 121 PRO A N 1
ATOM 923 C CA . PRO A 1 121 ? 8.207 -3.634 1.561 1.00 82.12 121 PRO A CA 1
ATOM 924 C C . PRO A 1 121 ? 8.105 -5.021 0.908 1.00 82.12 121 PRO A C 1
ATOM 926 O O . PRO A 1 121 ? 7.224 -5.821 1.235 1.00 82.12 121 PRO A O 1
ATOM 929 N N . GLU A 1 122 ? 9.026 -5.319 -0.006 1.00 80.75 122 GLU A N 1
ATOM 930 C CA . GLU A 1 122 ? 9.044 -6.579 -0.766 1.00 80.75 122 GLU A CA 1
ATOM 931 C C . GLU A 1 122 ? 9.300 -7.829 0.100 1.00 80.75 122 GLU A C 1
ATOM 933 O O . GLU A 1 122 ? 8.843 -8.930 -0.222 1.00 80.75 122 GLU A O 1
ATOM 938 N N . ASP A 1 123 ? 10.011 -7.664 1.220 1.00 72.12 123 ASP A N 1
ATOM 939 C CA . ASP A 1 123 ? 10.525 -8.753 2.051 1.00 72.12 123 ASP A CA 1
ATOM 940 C C . ASP A 1 123 ? 9.527 -9.219 3.122 1.00 72.12 123 ASP A C 1
ATOM 942 O O . ASP A 1 123 ? 9.500 -10.406 3.471 1.00 72.12 123 ASP A O 1
ATOM 946 N N . ARG A 1 124 ? 8.681 -8.317 3.634 1.00 67.00 124 ARG A N 1
ATOM 947 C CA . ARG A 1 124 ? 7.779 -8.586 4.764 1.00 67.00 124 ARG A CA 1
ATOM 948 C C . ARG A 1 124 ? 6.461 -7.830 4.671 1.00 67.00 124 ARG A C 1
ATOM 950 O O . ARG A 1 124 ? 6.378 -6.697 4.219 1.00 67.00 124 ARG A O 1
ATOM 957 N N . PHE A 1 125 ? 5.409 -8.423 5.229 1.00 57.81 125 PHE A N 1
ATOM 958 C CA . PHE A 1 125 ? 4.117 -7.753 5.318 1.00 57.81 125 PHE A CA 1
ATOM 959 C C . PHE A 1 125 ? 4.078 -6.789 6.508 1.00 57.81 125 PHE A C 1
ATOM 961 O O . PHE A 1 125 ? 3.675 -7.146 7.618 1.00 57.81 125 PHE A O 1
ATOM 968 N N . ALA A 1 126 ? 4.522 -5.561 6.268 1.00 60.19 126 ALA A N 1
ATOM 969 C CA . ALA A 1 126 ? 4.437 -4.452 7.204 1.00 60.19 126 ALA A CA 1
ATOM 970 C C . ALA A 1 126 ? 3.829 -3.240 6.495 1.00 60.19 126 ALA A C 1
ATOM 972 O O . ALA A 1 126 ? 4.102 -3.011 5.322 1.00 60.19 126 ALA A O 1
ATOM 973 N N . LEU A 1 127 ? 3.018 -2.460 7.210 1.00 60.03 127 LEU A N 1
ATOM 974 C CA . LEU A 1 127 ? 2.691 -1.106 6.769 1.00 60.03 127 LEU A CA 1
ATOM 975 C C . LEU A 1 127 ? 3.832 -0.220 7.256 1.00 60.03 127 LEU A C 1
ATOM 977 O O . LEU A 1 127 ? 3.897 0.084 8.452 1.00 60.03 127 LEU A O 1
ATOM 981 N N . ALA A 1 128 ? 4.763 0.114 6.367 1.00 54.12 128 ALA A N 1
ATOM 982 C CA . ALA A 1 128 ? 5.764 1.125 6.664 1.00 54.12 128 ALA A CA 1
ATOM 983 C C . ALA A 1 128 ? 5.072 2.491 6.708 1.00 54.12 128 ALA A C 1
ATOM 985 O O . ALA A 1 128 ? 4.197 2.784 5.889 1.00 54.12 128 ALA A O 1
ATOM 986 N N . VAL A 1 129 ? 5.420 3.270 7.729 1.00 49.06 129 VAL A N 1
ATOM 987 C CA . VAL A 1 129 ? 4.953 4.644 7.887 1.00 49.06 129 VAL A CA 1
ATOM 988 C C . VAL A 1 129 ? 5.907 5.543 7.130 1.00 49.06 129 VAL A C 1
ATOM 990 O O . VAL A 1 129 ? 7.116 5.318 7.137 1.00 49.06 129 VAL A O 1
ATOM 993 N N . ASP A 1 130 ? 5.311 6.528 6.485 1.00 48.31 130 ASP A N 1
ATOM 994 C CA . ASP A 1 130 ? 5.929 7.774 6.078 1.00 48.31 130 ASP A CA 1
ATOM 995 C C . ASP A 1 130 ? 6.348 8.536 7.350 1.00 48.31 130 ASP A C 1
ATOM 997 O O . ASP A 1 130 ? 5.555 9.262 7.941 1.00 48.31 130 ASP A O 1
ATOM 1001 N N . ASP A 1 131 ? 7.524 8.244 7.908 1.00 34.97 131 ASP A N 1
ATOM 1002 C CA . ASP A 1 131 ? 8.175 9.148 8.857 1.00 34.97 131 ASP A CA 1
ATOM 1003 C C . ASP A 1 131 ? 8.660 10.336 8.045 1.00 34.97 131 ASP A C 1
ATOM 1005 O O . ASP A 1 131 ? 9.700 10.268 7.393 1.00 34.97 131 ASP A O 1
ATOM 1009 N N . GLY A 1 132 ? 7.815 11.366 8.038 1.00 39.72 132 GLY A N 1
ATOM 1010 C CA . GLY A 1 132 ? 8.027 12.598 7.310 1.00 39.72 132 GLY A CA 1
ATOM 1011 C C . GLY A 1 132 ? 9.416 13.169 7.557 1.00 39.72 132 GLY A C 1
ATOM 1012 O O . GLY A 1 132 ? 9.671 13.735 8.611 1.00 39.72 132 GLY A O 1
ATOM 1013 N N . ASP A 1 133 ? 10.257 13.024 6.543 1.00 34.94 133 ASP A N 1
ATOM 1014 C CA . ASP A 1 133 ? 11.079 14.091 5.987 1.00 34.94 133 ASP A CA 1
ATOM 1015 C C . ASP A 1 133 ? 10.775 14.087 4.483 1.00 34.94 133 ASP A C 1
ATOM 1017 O O . ASP A 1 133 ? 11.493 13.518 3.664 1.00 34.94 133 ASP A O 1
ATOM 1021 N N . PHE A 1 134 ? 9.635 14.682 4.123 1.00 38.16 134 PHE A N 1
ATOM 1022 C CA . PHE A 1 134 ? 9.562 15.428 2.872 1.00 38.16 134 PHE A CA 1
ATOM 1023 C C . PHE A 1 134 ? 10.084 16.828 3.190 1.00 38.16 134 PHE A C 1
ATOM 1025 O O . PHE A 1 134 ? 9.322 17.790 3.316 1.00 38.16 134 PHE A O 1
ATOM 1032 N N . ASP A 1 135 ? 11.399 16.926 3.351 1.00 34.94 135 ASP A N 1
ATOM 1033 C CA . ASP A 1 135 ? 12.092 18.177 3.096 1.00 34.94 135 ASP A CA 1
ATOM 1034 C C . ASP A 1 135 ? 11.834 18.457 1.614 1.00 34.94 135 ASP A C 1
ATOM 1036 O O . ASP A 1 135 ? 12.051 17.603 0.759 1.00 34.94 135 ASP A O 1
ATOM 1040 N N . GLY A 1 136 ? 11.177 19.576 1.319 1.00 39.25 136 GLY A N 1
ATOM 1041 C CA . GLY A 1 136 ? 10.579 19.863 0.013 1.00 39.25 136 GLY A CA 1
ATOM 1042 C C . GLY A 1 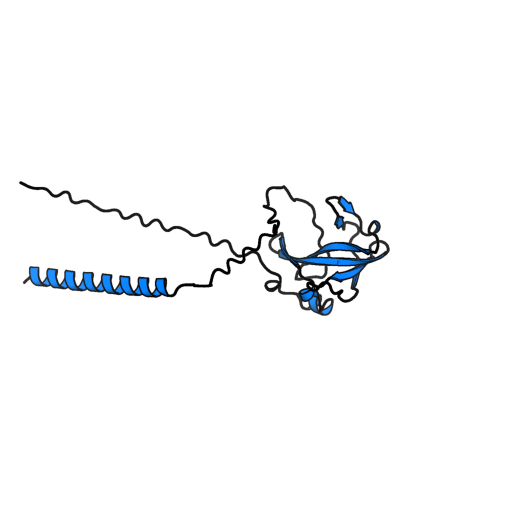136 ? 11.568 20.096 -1.136 1.00 39.25 136 GLY A C 1
ATOM 1043 O O . GLY A 1 136 ? 11.341 21.010 -1.929 1.00 39.25 136 GLY A O 1
ATOM 1044 N N . ASP A 1 137 ? 12.645 19.321 -1.234 1.00 33.41 137 ASP A N 1
ATOM 1045 C CA . ASP A 1 137 ? 13.623 19.323 -2.320 1.00 33.41 137 ASP A CA 1
ATOM 1046 C C . ASP A 1 137 ? 13.704 18.005 -3.108 1.00 33.41 137 ASP A C 1
ATOM 1048 O O . ASP A 1 137 ? 14.321 17.985 -4.175 1.00 33.41 137 ASP A O 1
ATOM 1052 N N . GLU A 1 138 ? 12.989 16.949 -2.712 1.00 39.81 138 GLU A N 1
ATOM 1053 C CA . GLU A 1 138 ? 12.695 15.859 -3.646 1.00 39.81 138 GLU A CA 1
ATOM 1054 C C . GLU A 1 138 ? 11.494 16.244 -4.508 1.00 39.81 138 GLU A C 1
ATOM 1056 O O . GLU A 1 138 ? 10.344 16.263 -4.065 1.00 39.81 138 GLU A O 1
ATOM 1061 N N . GLU A 1 139 ? 11.803 16.608 -5.753 1.00 35.53 139 GLU A N 1
ATOM 1062 C CA . GLU A 1 139 ? 10.875 16.841 -6.850 1.00 35.53 139 GLU A CA 1
ATOM 1063 C C . GLU A 1 139 ? 9.750 15.798 -6.823 1.00 35.53 139 GLU A C 1
ATOM 1065 O O . GLU A 1 139 ? 9.881 14.670 -7.298 1.00 35.53 139 GLU A O 1
ATOM 1070 N N . LEU A 1 140 ? 8.621 16.191 -6.227 1.00 34.78 140 LEU A N 1
ATOM 1071 C CA . LEU A 1 140 ? 7.351 15.508 -6.366 1.00 34.78 140 LEU A CA 1
ATOM 1072 C C . LEU A 1 140 ? 7.068 15.469 -7.864 1.00 34.78 140 LEU A C 1
ATOM 1074 O O . LEU A 1 140 ? 6.522 16.426 -8.417 1.00 34.78 140 LEU A O 1
ATOM 1078 N N . ILE A 1 141 ? 7.400 14.356 -8.520 1.00 36.97 141 ILE A N 1
ATOM 1079 C CA . ILE A 1 141 ? 6.833 14.017 -9.822 1.00 36.97 141 ILE A CA 1
ATOM 1080 C C . ILE A 1 141 ? 5.357 13.713 -9.556 1.00 36.97 141 ILE A C 1
ATOM 1082 O O . ILE A 1 141 ? 4.904 12.572 -9.444 1.00 36.97 141 ILE A O 1
ATOM 1086 N N . ARG A 1 142 ? 4.591 14.789 -9.384 1.00 30.05 142 ARG A N 1
ATOM 1087 C CA . ARG A 1 142 ? 3.161 14.815 -9.594 1.00 30.05 142 ARG A CA 1
ATOM 1088 C C . ARG A 1 142 ? 3.006 14.511 -11.077 1.00 30.05 142 ARG A C 1
ATOM 1090 O O . ARG A 1 142 ? 3.367 15.325 -11.918 1.00 30.05 142 ARG A O 1
ATOM 1097 N N . ILE A 1 143 ? 2.514 13.316 -11.388 1.00 48.34 143 ILE A N 1
ATOM 1098 C CA . ILE A 1 143 ? 1.990 13.016 -12.717 1.00 48.34 143 ILE A CA 1
ATOM 1099 C C . ILE A 1 143 ? 0.746 13.893 -12.855 1.00 48.34 143 ILE A C 1
ATOM 1101 O O . ILE A 1 143 ? -0.357 13.504 -12.476 1.00 48.34 143 ILE A O 1
ATOM 1105 N N . GLU A 1 144 ? 0.957 15.134 -13.284 1.00 40.38 144 GLU A N 1
ATOM 1106 C CA . GLU A 1 144 ? -0.089 15.916 -13.905 1.00 40.38 144 GLU A CA 1
ATOM 1107 C C . GLU A 1 144 ? -0.437 15.222 -15.216 1.00 40.38 144 GLU A C 1
ATOM 1109 O O . GLU A 1 144 ? 0.411 14.802 -16.007 1.00 40.38 144 GLU A O 1
ATOM 1114 N N . GLU A 1 145 ? -1.733 15.029 -15.364 1.00 49.19 145 GLU A N 1
ATOM 1115 C CA . GLU A 1 145 ? -2.406 14.538 -16.539 1.00 49.19 145 GLU A CA 1
ATOM 1116 C C . GLU A 1 145 ? -2.114 15.469 -17.722 1.00 49.19 145 GLU A C 1
ATOM 1118 O O . GLU A 1 145 ? -2.855 16.399 -18.006 1.00 49.19 145 GLU A O 1
ATOM 1123 N N . GLU A 1 146 ? -1.032 15.199 -18.442 1.00 42.50 146 GLU A N 1
ATOM 1124 C CA . GLU A 1 146 ? -0.964 15.470 -19.872 1.00 42.50 146 GLU A CA 1
ATOM 1125 C C . GLU A 1 146 ? -0.179 14.338 -20.534 1.00 42.50 146 GLU A C 1
ATOM 1127 O O . GLU A 1 146 ? 0.976 14.455 -20.940 1.00 42.50 146 GLU A O 1
ATOM 1132 N N . ALA A 1 147 ? -0.835 13.180 -20.620 1.00 39.00 147 ALA A N 1
ATOM 1133 C CA . ALA A 1 147 ? -0.405 12.091 -21.478 1.00 39.00 147 ALA A CA 1
ATOM 1134 C C . ALA A 1 147 ? -0.552 12.515 -22.950 1.00 39.00 147 ALA A C 1
ATOM 1136 O O . ALA A 1 147 ? -1.419 12.028 -23.677 1.00 39.00 147 ALA A O 1
ATOM 1137 N N . THR A 1 148 ? 0.333 13.391 -23.426 1.00 41.16 148 THR A N 1
ATOM 1138 C CA . THR A 1 148 ? 0.744 13.307 -24.823 1.00 41.16 148 THR A CA 1
ATOM 1139 C C . THR A 1 148 ? 1.624 12.072 -24.917 1.00 41.16 148 THR A C 1
ATOM 1141 O O . THR A 1 148 ? 2.782 12.038 -24.510 1.00 41.16 148 THR A O 1
ATOM 1144 N N . VAL A 1 149 ? 1.005 10.987 -25.371 1.00 48.88 149 VAL A N 1
ATOM 1145 C CA . VAL A 1 149 ? 1.638 9.690 -25.584 1.00 48.88 149 VAL A CA 1
ATOM 1146 C C . VAL A 1 149 ? 2.657 9.837 -26.717 1.00 48.88 149 VAL A C 1
ATOM 1148 O O . VAL A 1 149 ? 2.405 9.455 -27.857 1.00 48.88 149 VAL A O 1
ATOM 1151 N N . VAL A 1 150 ? 3.829 10.408 -26.437 1.00 47.50 150 VAL A N 1
ATOM 1152 C CA . VAL A 1 150 ? 4.988 10.242 -27.310 1.00 47.50 150 VAL A CA 1
ATOM 1153 C C . VAL A 1 150 ? 5.564 8.880 -26.966 1.00 47.50 150 VAL A C 1
ATOM 1155 O O . VAL A 1 150 ? 6.501 8.738 -26.184 1.00 47.50 150 VAL A O 1
ATOM 1158 N N . ALA A 1 151 ? 4.948 7.851 -27.546 1.00 54.81 151 ALA A N 1
ATOM 1159 C CA . ALA A 1 151 ? 5.577 6.556 -27.709 1.00 54.81 151 ALA A CA 1
ATOM 1160 C C . ALA A 1 151 ? 6.875 6.778 -28.492 1.00 54.81 151 ALA A C 1
ATOM 1162 O O . ALA A 1 151 ? 6.879 6.802 -29.723 1.00 54.81 151 ALA A O 1
ATOM 1163 N N . MET A 1 152 ? 7.983 6.999 -27.788 1.00 48.94 152 MET A N 1
ATOM 1164 C CA . MET A 1 152 ? 9.277 7.037 -28.443 1.00 48.94 152 MET A CA 1
ATOM 1165 C C . MET A 1 152 ? 9.616 5.591 -28.823 1.00 48.94 152 MET A C 1
ATOM 1167 O O . MET A 1 152 ? 9.610 4.712 -27.954 1.00 48.94 152 MET A O 1
ATOM 1171 N N . PRO A 1 153 ? 9.849 5.287 -30.112 1.00 47.59 153 PRO A N 1
ATOM 1172 C CA . PRO A 1 153 ? 10.157 3.927 -30.505 1.00 47.59 153 PRO A CA 1
ATOM 1173 C C . PRO A 1 153 ? 11.498 3.550 -29.876 1.00 47.59 153 PRO A C 1
ATOM 1175 O O . PRO A 1 153 ? 12.463 4.314 -29.939 1.00 47.59 153 PRO A O 1
ATOM 1178 N N . LYS A 1 154 ? 11.576 2.357 -29.277 1.00 55.09 154 LYS A N 1
ATOM 1179 C CA . LYS A 1 154 ? 12.851 1.749 -28.889 1.00 55.09 154 LYS A CA 1
ATOM 1180 C C . LYS A 1 154 ? 13.669 1.488 -30.153 1.00 55.09 154 LYS A C 1
ATOM 1182 O O . LYS A 1 154 ? 13.653 0.392 -30.703 1.00 55.09 154 LYS A O 1
ATOM 1187 N N . THR A 1 155 ? 14.395 2.493 -30.620 1.00 50.94 155 THR A N 1
ATOM 1188 C CA . THR A 1 155 ? 15.448 2.330 -31.615 1.00 50.94 155 THR A CA 1
ATOM 1189 C C . THR A 1 155 ? 16.780 2.557 -30.927 1.00 50.94 155 THR A C 1
ATOM 1191 O O . THR A 1 155 ? 17.392 3.615 -31.054 1.00 50.94 155 THR A O 1
ATOM 1194 N N . ALA A 1 156 ? 17.270 1.525 -30.238 1.00 51.00 156 ALA A N 1
ATOM 1195 C CA . ALA A 1 156 ? 18.705 1.279 -30.238 1.00 51.00 156 ALA A CA 1
ATOM 1196 C C . ALA A 1 156 ? 19.086 1.053 -31.710 1.00 51.00 156 ALA A C 1
ATOM 1198 O O . ALA A 1 156 ? 18.947 -0.046 -32.246 1.00 51.00 156 ALA A O 1
ATOM 1199 N N . SER A 1 157 ? 19.384 2.137 -32.425 1.00 53.44 157 SER A N 1
ATOM 1200 C CA . SER A 1 157 ? 19.539 2.079 -33.869 1.00 53.44 157 SER A CA 1
ATOM 1201 C C . SER A 1 157 ? 20.842 1.340 -34.190 1.00 53.44 157 SER A C 1
ATOM 1203 O O . SER A 1 157 ? 21.938 1.725 -33.783 1.00 53.44 157 SER A O 1
ATOM 1205 N N . SER A 1 158 ? 20.732 0.258 -34.963 1.00 57.53 158 SER A N 1
ATOM 1206 C CA . SER A 1 158 ? 21.871 -0.476 -35.537 1.00 57.53 158 SER A CA 1
ATOM 1207 C C . SER A 1 158 ? 22.752 0.399 -36.443 1.00 57.53 158 SER A C 1
ATOM 1209 O O . SER A 1 158 ? 23.860 0.006 -36.811 1.00 57.53 158 SER A O 1
ATOM 1211 N N . VAL A 1 159 ? 22.295 1.617 -36.751 1.00 59.66 159 VAL A N 1
ATOM 1212 C CA . VAL A 1 159 ? 23.016 2.643 -37.504 1.00 59.66 159 VAL A CA 1
ATOM 1213 C C . VAL A 1 159 ? 24.365 2.950 -36.854 1.00 59.66 159 VAL A C 1
ATOM 1215 O O . VAL A 1 159 ? 25.374 2.986 -37.559 1.00 59.66 159 VAL A O 1
ATOM 1218 N N . TYR A 1 160 ? 24.436 3.063 -35.524 1.00 58.78 160 TYR A N 1
ATOM 1219 C CA . TYR A 1 160 ? 25.700 3.364 -34.840 1.00 58.78 160 TYR A CA 1
ATOM 1220 C C . TYR A 1 160 ? 26.721 2.220 -34.939 1.00 58.78 160 TYR A C 1
ATOM 1222 O O . TYR A 1 160 ? 27.911 2.476 -35.128 1.00 58.78 160 TYR A O 1
ATOM 1230 N N . ALA A 1 161 ? 26.265 0.961 -34.926 1.00 61.53 161 ALA A N 1
ATOM 1231 C CA . ALA A 1 161 ? 27.136 -0.194 -35.151 1.00 61.53 161 ALA A CA 1
ATOM 1232 C C . ALA A 1 161 ? 27.665 -0.236 -36.598 1.00 61.53 161 ALA A C 1
ATOM 1234 O O . ALA A 1 161 ? 28.851 -0.487 -36.824 1.00 61.53 161 ALA A O 1
ATOM 1235 N N . THR A 1 162 ? 26.820 0.077 -37.587 1.00 65.38 162 THR A N 1
ATOM 1236 C CA . THR A 1 162 ? 27.250 0.129 -38.998 1.00 65.38 162 THR A CA 1
ATOM 1237 C C . THR A 1 162 ? 28.197 1.297 -39.291 1.00 65.38 162 THR A C 1
ATOM 1239 O O . THR A 1 162 ? 29.139 1.145 -40.070 1.00 65.38 162 THR A O 1
ATOM 1242 N N . LEU A 1 163 ? 28.014 2.439 -38.625 1.00 69.75 163 LEU A N 1
ATOM 1243 C CA . LEU A 1 163 ? 28.864 3.618 -38.790 1.00 69.75 163 LEU A CA 1
ATOM 1244 C C . LEU A 1 163 ? 30.256 3.398 -38.174 1.00 69.75 163 LEU A C 1
ATOM 1246 O O . LEU A 1 163 ? 31.264 3.761 -38.785 1.00 69.75 163 LEU A O 1
ATOM 1250 N N . ALA A 1 164 ? 30.327 2.711 -37.028 1.00 71.25 164 ALA A N 1
ATOM 1251 C CA . ALA A 1 164 ? 31.592 2.288 -36.427 1.00 71.25 164 ALA A CA 1
ATOM 1252 C C . ALA A 1 164 ? 32.375 1.324 -37.340 1.00 71.25 164 ALA A C 1
ATOM 1254 O O . ALA A 1 164 ? 33.579 1.500 -37.546 1.00 71.25 164 ALA A O 1
ATOM 1255 N N . ALA A 1 165 ? 31.694 0.352 -37.956 1.00 75.38 165 ALA A N 1
ATOM 1256 C CA . ALA A 1 165 ? 32.320 -0.558 -38.915 1.00 75.38 165 ALA A CA 1
ATOM 1257 C C . ALA A 1 165 ? 32.814 0.178 -40.179 1.00 75.38 165 ALA A C 1
ATOM 1259 O O . ALA A 1 165 ? 33.931 -0.066 -40.640 1.00 75.38 165 ALA A O 1
ATOM 1260 N N . GLY A 1 166 ? 32.031 1.123 -40.712 1.00 77.31 166 GLY A N 1
ATOM 1261 C CA . GLY A 1 166 ? 32.416 1.926 -41.878 1.00 77.31 166 GLY A CA 1
ATOM 1262 C C . GLY A 1 166 ? 33.681 2.765 -41.655 1.00 77.31 166 GLY A C 1
ATOM 1263 O O . GLY A 1 166 ? 34.574 2.781 -42.508 1.00 77.31 166 GLY A O 1
ATOM 1264 N N . LEU A 1 167 ? 33.811 3.407 -40.489 1.00 79.88 167 LEU A N 1
ATOM 1265 C CA . LEU A 1 167 ? 35.005 4.186 -40.135 1.00 79.88 167 LEU A CA 1
ATOM 1266 C C . LEU A 1 167 ? 36.262 3.315 -40.002 1.00 79.88 167 LEU A C 1
ATOM 1268 O O . LEU A 1 167 ? 37.340 3.729 -40.437 1.00 79.88 167 LEU A O 1
ATOM 1272 N N . ALA A 1 168 ? 36.129 2.093 -39.477 1.00 81.44 168 ALA A N 1
ATOM 1273 C CA . ALA A 1 168 ? 37.247 1.157 -39.384 1.00 81.44 168 ALA A CA 1
ATOM 1274 C C . ALA A 1 168 ? 37.801 0.782 -40.773 1.00 81.44 168 ALA A C 1
ATOM 1276 O O . ALA A 1 168 ? 39.020 0.777 -40.975 1.00 81.44 168 ALA A O 1
ATOM 1277 N N . PHE A 1 169 ? 36.926 0.548 -41.759 1.00 83.00 169 PHE A N 1
ATOM 1278 C CA . PHE A 1 169 ? 37.350 0.242 -43.131 1.00 83.00 169 PHE A CA 1
ATOM 1279 C C . PHE A 1 169 ? 37.997 1.438 -43.842 1.00 83.00 169 PHE A C 1
ATOM 1281 O O . PHE A 1 169 ? 39.006 1.263 -44.533 1.00 83.00 169 PHE A O 1
ATOM 1288 N N . LEU A 1 170 ? 37.485 2.656 -43.637 1.00 84.81 170 LEU A N 1
ATOM 1289 C CA . LEU A 1 170 ? 38.102 3.868 -44.190 1.00 84.81 170 LEU A CA 1
ATOM 1290 C C . LEU A 1 170 ? 39.500 4.116 -43.603 1.00 84.81 170 LEU A C 1
ATOM 1292 O O . LEU A 1 170 ? 40.437 4.400 -44.356 1.00 84.81 170 LEU A O 1
ATOM 1296 N N . GLY A 1 171 ? 39.675 3.927 -42.291 1.00 82.81 171 GLY A N 1
ATOM 1297 C CA . GLY A 1 171 ? 40.985 4.031 -41.639 1.00 82.81 171 GLY A CA 1
ATOM 1298 C C . GLY A 1 171 ? 42.011 3.050 -42.217 1.00 82.81 171 GLY A C 1
ATOM 1299 O O . GLY A 1 171 ? 43.143 3.429 -42.534 1.00 82.81 171 GLY A O 1
ATOM 1300 N N . LEU A 1 172 ? 41.603 1.801 -42.452 1.00 84.06 172 LEU A N 1
ATOM 1301 C CA . LEU A 1 172 ? 42.470 0.765 -43.022 1.00 84.06 172 LEU A CA 1
ATOM 1302 C C . LEU A 1 172 ? 42.877 1.070 -44.477 1.00 84.06 172 LEU A C 1
ATOM 1304 O O . LEU A 1 172 ? 44.040 0.877 -44.853 1.00 84.06 172 LEU A O 1
ATOM 1308 N N . GLY A 1 173 ? 41.958 1.616 -45.280 1.00 82.31 173 GLY A N 1
ATOM 1309 C CA . GLY A 1 173 ? 42.231 2.051 -46.654 1.00 82.31 173 GLY A CA 1
ATOM 1310 C C . GLY A 1 173 ? 43.249 3.196 -46.738 1.00 82.31 173 GLY A C 1
ATOM 1311 O O . GLY A 1 173 ? 44.167 3.163 -47.571 1.00 82.31 173 GLY A O 1
ATOM 1312 N N . VAL A 1 174 ? 43.156 4.180 -45.839 1.00 84.00 174 VAL A N 1
ATOM 1313 C CA . VAL A 1 174 ? 44.133 5.282 -45.746 1.00 84.00 174 VAL A CA 1
ATOM 1314 C C . VAL A 1 174 ? 45.511 4.754 -45.342 1.00 84.00 174 VAL A C 1
ATOM 1316 O O . VAL A 1 174 ? 46.518 5.122 -45.952 1.00 84.00 174 VAL A O 1
ATOM 1319 N N . ILE A 1 175 ? 45.588 3.819 -44.392 1.00 85.69 175 ILE A N 1
ATOM 1320 C CA . ILE A 1 175 ? 46.870 3.236 -43.968 1.00 85.69 175 ILE A CA 1
ATOM 1321 C C . ILE A 1 175 ? 47.542 2.483 -45.125 1.00 85.69 175 ILE A C 1
ATOM 1323 O O . ILE A 1 175 ? 48.730 2.691 -45.393 1.00 85.69 175 ILE A O 1
ATOM 1327 N N . MET A 1 176 ? 46.804 1.644 -45.860 1.00 83.12 176 MET A N 1
ATOM 1328 C CA . MET A 1 176 ? 47.381 0.872 -46.968 1.00 83.12 176 MET A CA 1
ATOM 1329 C C . MET A 1 176 ? 47.842 1.751 -48.136 1.00 83.12 176 MET A C 1
ATOM 1331 O O . MET A 1 176 ? 48.919 1.523 -48.696 1.00 83.12 176 MET A O 1
ATOM 1335 N N . THR A 1 177 ? 47.069 2.776 -48.498 1.00 81.06 177 THR A N 1
ATOM 1336 C CA . THR A 1 177 ? 47.427 3.689 -49.596 1.00 81.06 177 THR A CA 1
ATOM 1337 C C . THR A 1 177 ? 48.638 4.552 -49.248 1.00 81.06 177 THR A C 1
ATOM 1339 O O . THR A 1 177 ? 49.557 4.669 -50.066 1.00 81.06 177 THR A O 1
ATOM 1342 N N . THR A 1 178 ? 48.709 5.067 -48.019 1.00 79.56 178 THR A N 1
ATOM 1343 C CA . THR A 1 178 ? 49.875 5.821 -47.530 1.00 79.56 178 THR A CA 1
ATOM 1344 C C . THR A 1 178 ? 51.123 4.937 -47.498 1.00 79.56 178 THR A C 1
ATOM 1346 O O . THR A 1 178 ? 52.177 5.321 -48.008 1.00 79.56 178 THR A O 1
ATOM 1349 N N . ARG A 1 179 ? 50.997 3.692 -47.022 1.00 80.62 179 ARG A N 1
ATOM 1350 C CA . ARG A 1 179 ? 52.106 2.725 -46.986 1.00 80.62 179 ARG A CA 1
ATOM 1351 C C . ARG A 1 179 ? 52.587 2.333 -48.389 1.00 80.62 179 ARG A C 1
ATOM 1353 O O . ARG A 1 179 ? 53.788 2.153 -48.596 1.00 80.62 179 ARG A O 1
ATOM 1360 N N . ARG A 1 180 ? 51.685 2.255 -49.375 1.00 78.88 180 ARG A N 1
ATOM 1361 C CA . ARG A 1 180 ? 52.031 1.997 -50.786 1.00 78.88 180 ARG A CA 1
ATOM 1362 C C . ARG A 1 180 ? 52.743 3.186 -51.435 1.00 78.88 180 ARG A C 1
ATOM 1364 O O . ARG A 1 180 ? 53.692 2.972 -52.188 1.00 78.88 180 ARG A O 1
ATOM 1371 N N . ARG A 1 181 ? 52.329 4.421 -51.130 1.00 75.31 181 ARG A N 1
ATOM 1372 C CA . ARG A 1 181 ? 53.000 5.641 -51.618 1.00 75.31 181 ARG A CA 1
ATOM 1373 C C . ARG A 1 181 ? 54.404 5.789 -51.034 1.00 75.31 181 ARG A C 1
ATOM 1375 O O . ARG A 1 181 ? 55.339 6.022 -51.790 1.00 75.31 181 ARG A O 1
ATOM 1382 N N . LEU A 1 182 ? 54.569 5.545 -49.734 1.00 76.31 182 LEU A N 1
ATOM 1383 C CA . LEU A 1 182 ? 55.880 5.595 -49.074 1.00 76.31 182 LEU A CA 1
ATOM 1384 C C . LEU A 1 182 ? 56.861 4.547 -49.620 1.00 76.31 182 LEU A C 1
ATOM 1386 O O . LEU A 1 182 ? 58.046 4.829 -49.746 1.00 76.31 182 LEU A O 1
ATOM 1390 N N . ARG A 1 183 ? 56.379 3.354 -49.997 1.00 72.75 183 ARG A N 1
ATOM 1391 C CA . ARG A 1 183 ? 57.222 2.334 -50.646 1.00 72.75 183 ARG A CA 1
ATOM 1392 C C . ARG A 1 183 ? 57.660 2.726 -52.058 1.00 72.75 183 ARG A C 1
ATOM 1394 O O . ARG A 1 183 ? 58.782 2.418 -52.430 1.00 72.75 183 ARG A O 1
ATOM 1401 N N . ARG A 1 184 ? 56.804 3.407 -52.827 1.00 70.38 184 ARG A N 1
ATOM 1402 C CA . ARG A 1 184 ? 57.139 3.890 -54.179 1.00 70.38 184 ARG A CA 1
ATOM 1403 C C . ARG A 1 184 ? 58.073 5.097 -54.183 1.00 70.38 184 ARG A C 1
ATOM 1405 O O . ARG A 1 184 ? 58.767 5.286 -55.160 1.00 70.38 184 ARG A O 1
ATOM 1412 N N . ALA A 1 185 ? 58.091 5.893 -53.116 1.00 66.25 185 ALA A N 1
ATOM 1413 C CA . ALA A 1 185 ? 59.017 7.018 -52.974 1.00 66.25 185 ALA A CA 1
ATOM 1414 C C . ALA A 1 185 ? 60.437 6.593 -52.545 1.00 66.25 185 ALA A C 1
ATOM 1416 O O . ALA A 1 185 ? 61.325 7.434 -52.465 1.00 66.25 185 ALA A O 1
ATOM 1417 N N . LYS A 1 186 ? 60.635 5.310 -52.214 1.00 56.41 186 LYS A N 1
ATOM 1418 C CA . LYS A 1 186 ? 61.906 4.747 -51.732 1.00 56.41 186 LYS A CA 1
ATOM 1419 C C . LYS A 1 186 ? 62.552 3.771 -52.732 1.00 56.41 186 LYS A C 1
ATOM 1421 O O . LYS A 1 186 ? 63.556 3.155 -52.388 1.00 56.41 186 LYS A O 1
ATOM 1426 N N . ALA A 1 187 ? 61.952 3.614 -53.912 1.00 52.47 187 ALA A N 1
ATOM 1427 C CA . ALA A 1 187 ? 62.474 2.890 -55.070 1.00 52.47 187 ALA A CA 1
ATOM 1428 C C . ALA A 1 187 ? 62.755 3.908 -56.178 1.00 52.47 187 ALA A C 1
ATOM 1430 O O . ALA A 1 187 ? 63.744 3.705 -56.907 1.00 52.47 187 ALA A O 1
#

Sequence (187 aa):
MKAHVIGAAIAIAMSAQSWAQDAAPGCDDLVWSAQVLAANPDIALSCKGVYVRNNQLYAKVTIELTRVRGNRITFRPEHTDGSQGARRSIRVSNSWRADIDGREYRAAELSPGQKLSVYIPEDRFALAVDDGDFDGDEELIRIEEEATVVAMPKTASSVYATLAAGLAFLGLGVIMTTRRRLRRAKA